Protein AF-A0A8B6EP80-F1 (afdb_monomer_lite)

Foldseek 3Di:
DDDPVPPPPDDDPVCVLVVVVVVDPALVVSLVVCVVVVVPPDDLVSLLVSLLSLLLRLLVDDPPDPSNVVSLVSSLVSLVVSCVVPVQDQELSLLVVLLSCVLVVVLVVSLVSLVSNLPHPPPLPAKDKDADSCLSSDDPLQVVLCVVPRMQMDRSNLSSLLSNLVSCLSVVHDPVVSVVSLVVLVVVCVVVVALSSLQSSLVSCVSVLVLVVSLVSLLSSCVSPVPSVSSVVSNVVSVVSVVVVVVVDDDDDDDPPRPPPVVDDDDDDDD

pLDDT: mean 80.5, std 21.5, range [27.97, 98.38]

InterPro domains:
  IPR011990 Tetratricopeptide-like helical domain superfamily [G3DSA:1.25.40.10] (49-254)
  IPR011990 Tetratricopeptide-like helical domain superfamily [SSF48452] (82-240)

Radius of gyration: 21.12 Å; chains: 1; bounding box: 48×54×57 Å

Sequence (271 aa):
MEDISTKASGASRDAVVHTVAFQLSSASKAVQFTDNLEDLNLSTFINGNLACLHFASAFEYPDESDERITALVRAETLFSTFLSEIPNEESATTVDYAAFLCNQERWSEAIDILDLFLSKANTNKCSNSYGTMEYLTLDDFLKKEVDTHTKMEAPSRSFAYYYAIKCLVKLGEPDQKIKGVKAAFSKFCTEIKNSRSFSLLGYSEMLRENWYRAEHWFCKAVEMAWDYTAAKQNFNLCKSKRSSDINEKYEEKYIPLCVAAELNGIMPLQM

Organism: Mytilus galloprovincialis (NCBI:txid29158)

Structure (mmCIF, N/CA/C/O backbone):
data_AF-A0A8B6EP80-F1
#
_entry.id   AF-A0A8B6EP80-F1
#
loop_
_atom_site.group_PDB
_atom_site.id
_atom_site.type_symbol
_atom_site.label_atom_id
_atom_site.label_alt_id
_atom_site.label_comp_id
_atom_site.label_asym_id
_atom_site.label_entity_id
_atom_site.label_seq_id
_atom_site.pdbx_PDB_ins_code
_atom_site.Cartn_x
_atom_site.Cartn_y
_atom_site.Cartn_z
_atom_site.occupancy
_atom_site.B_iso_or_equiv
_atom_site.auth_seq_id
_atom_site.auth_comp_id
_atom_site.auth_asym_id
_atom_site.auth_atom_id
_atom_site.pdbx_PDB_model_num
ATOM 1 N N . MET A 1 1 ? 21.049 4.957 33.813 1.00 33.94 1 MET A N 1
ATOM 2 C CA . MET A 1 1 ? 20.606 6.072 32.956 1.00 33.94 1 MET A CA 1
ATOM 3 C C . MET A 1 1 ? 21.834 6.914 32.689 1.00 33.94 1 MET A C 1
ATOM 5 O O . MET A 1 1 ? 22.220 7.685 33.554 1.00 33.94 1 MET A O 1
ATOM 9 N N . GLU A 1 2 ? 22.527 6.648 31.584 1.00 27.97 2 GLU A N 1
ATOM 10 C CA . GLU A 1 2 ? 23.615 7.521 31.135 1.00 27.97 2 GLU A CA 1
ATOM 11 C C . GLU A 1 2 ? 23.013 8.670 30.332 1.00 27.97 2 GLU A C 1
ATOM 13 O O . GLU A 1 2 ? 22.134 8.470 29.496 1.00 27.97 2 GLU A O 1
ATOM 18 N N . ASP A 1 3 ? 23.466 9.873 30.658 1.00 32.12 3 ASP A N 1
ATOM 19 C CA . ASP A 1 3 ? 22.975 11.143 30.151 1.00 32.12 3 ASP A CA 1
ATOM 20 C C . ASP A 1 3 ? 23.528 11.379 28.732 1.00 32.12 3 ASP A C 1
ATOM 22 O O . ASP A 1 3 ? 24.679 11.775 28.539 1.00 32.12 3 ASP A O 1
ATOM 26 N N . ILE A 1 4 ? 22.719 11.066 27.713 1.00 41.09 4 ILE A N 1
ATOM 27 C CA . ILE A 1 4 ? 23.076 11.176 26.281 1.00 41.09 4 ILE A CA 1
ATOM 28 C C . ILE A 1 4 ? 23.045 12.647 25.796 1.00 41.09 4 ILE A C 1
ATOM 30 O O . ILE A 1 4 ? 23.404 12.948 24.657 1.00 41.09 4 ILE A O 1
ATOM 34 N N . SER A 1 5 ? 22.721 13.595 26.682 1.00 36.00 5 SER A N 1
ATOM 35 C CA . SER A 1 5 ? 22.652 15.039 26.415 1.00 36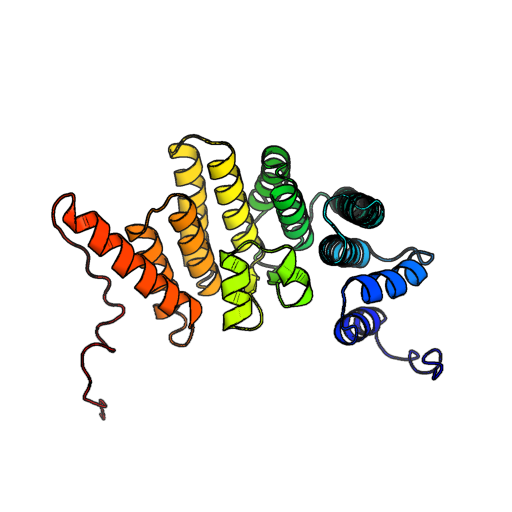.00 5 SER A CA 1
ATOM 36 C C . SER A 1 5 ? 23.932 15.639 25.799 1.00 36.00 5 SER A C 1
ATOM 38 O O . SER A 1 5 ? 23.875 16.601 25.035 1.00 36.00 5 SER A O 1
ATOM 40 N N . THR A 1 6 ? 25.109 15.054 26.043 1.00 33.75 6 THR A N 1
ATOM 41 C CA . THR A 1 6 ? 26.395 15.698 25.711 1.00 33.75 6 THR A CA 1
ATOM 42 C C . THR A 1 6 ? 27.094 15.219 24.433 1.00 33.75 6 THR A C 1
ATOM 44 O O . THR A 1 6 ? 28.161 15.740 24.112 1.00 33.75 6 THR A O 1
ATOM 47 N N . LYS A 1 7 ? 26.523 14.289 23.647 1.00 34.34 7 LYS A N 1
ATOM 48 C CA . LYS A 1 7 ? 27.169 13.794 22.402 1.00 34.34 7 LYS A CA 1
ATOM 49 C C . LYS A 1 7 ? 26.552 14.274 21.083 1.00 34.34 7 LYS A C 1
ATOM 51 O O . LYS A 1 7 ? 27.070 13.938 20.022 1.00 34.34 7 LYS A O 1
ATOM 56 N N . ALA A 1 8 ? 25.515 15.108 21.115 1.00 41.09 8 ALA A N 1
ATOM 57 C CA . ALA A 1 8 ? 24.853 15.621 19.910 1.00 41.09 8 ALA A CA 1
ATOM 58 C C . ALA A 1 8 ? 25.438 16.953 19.382 1.00 41.09 8 ALA A C 1
ATOM 60 O O . ALA A 1 8 ? 24.708 17.767 18.826 1.00 41.09 8 ALA A O 1
ATOM 61 N N . SER A 1 9 ? 26.742 17.212 19.539 1.00 37.84 9 SER A N 1
ATOM 62 C CA . SER A 1 9 ? 27.356 18.487 19.115 1.00 37.84 9 SER A CA 1
ATOM 63 C C . SER A 1 9 ? 27.881 18.514 17.670 1.00 37.84 9 SER A C 1
ATOM 65 O O . SER A 1 9 ? 28.578 19.452 17.291 1.00 37.84 9 SER A O 1
ATOM 67 N N . GLY A 1 10 ? 27.534 17.533 16.829 1.00 38.34 10 GLY A N 1
ATOM 68 C CA . GLY A 1 10 ? 27.984 17.531 15.428 1.00 38.34 10 GLY A CA 1
ATOM 69 C C . GLY A 1 10 ? 27.253 16.604 14.455 1.00 38.34 10 GLY A C 1
ATOM 70 O O . GLY A 1 10 ? 27.614 16.569 13.283 1.00 38.34 10 GLY A O 1
ATOM 71 N N . ALA A 1 11 ? 26.236 15.861 14.897 1.00 39.16 11 ALA A N 1
ATOM 72 C CA . ALA A 1 11 ? 25.373 15.104 13.994 1.00 39.16 11 ALA A CA 1
ATOM 73 C C . ALA A 1 11 ? 24.221 16.006 13.529 1.00 39.16 11 ALA A C 1
ATOM 75 O O . ALA A 1 11 ? 23.661 16.740 14.346 1.00 39.16 11 ALA A O 1
ATOM 76 N N . SER A 1 12 ? 23.853 15.956 12.241 1.00 44.34 12 SER A N 1
ATOM 77 C CA . SER A 1 12 ? 22.595 16.565 11.783 1.00 44.34 12 SER A CA 1
ATOM 78 C C . SER A 1 12 ? 21.466 16.094 12.706 1.00 44.34 12 SER A C 1
ATOM 80 O O . SER A 1 12 ? 21.385 14.903 13.011 1.00 44.34 12 SER A O 1
ATOM 82 N N . ARG A 1 13 ? 20.604 17.011 13.158 1.00 43.88 13 ARG A N 1
ATOM 83 C CA . ARG A 1 13 ? 19.423 16.681 13.975 1.00 43.88 13 ARG A CA 1
ATOM 84 C C . ARG A 1 13 ? 18.577 15.570 13.330 1.00 43.88 13 ARG A C 1
ATOM 86 O O . ARG A 1 13 ? 18.049 14.728 14.049 1.00 43.88 13 ARG A O 1
ATOM 93 N N . ASP A 1 14 ? 18.571 15.488 11.999 1.00 43.84 14 ASP A N 1
ATOM 94 C CA . ASP A 1 14 ? 17.902 14.437 11.219 1.00 43.84 14 ASP A CA 1
ATOM 95 C C . ASP A 1 14 ? 18.510 13.046 11.456 1.00 43.84 14 ASP A C 1
ATOM 97 O O . ASP A 1 14 ? 17.800 12.043 11.538 1.00 43.84 14 ASP A O 1
ATOM 101 N N . ALA A 1 15 ? 19.833 12.978 11.632 1.00 41.56 15 ALA A N 1
ATOM 102 C CA . ALA A 1 15 ? 20.528 11.739 11.956 1.00 41.56 15 ALA A CA 1
ATOM 103 C C . ALA A 1 15 ? 20.202 11.276 13.379 1.00 41.56 15 ALA A C 1
ATOM 105 O O . ALA A 1 15 ? 20.169 10.076 13.621 1.00 41.56 15 ALA A O 1
ATOM 106 N N . VAL A 1 16 ? 19.922 12.190 14.312 1.00 43.53 16 VAL A N 1
ATOM 107 C CA . VAL A 1 16 ? 19.556 11.837 15.692 1.00 43.53 16 VAL A CA 1
ATOM 108 C C . VAL A 1 16 ? 18.158 11.222 15.742 1.00 43.53 16 VAL A C 1
ATOM 110 O O . VAL A 1 16 ? 17.995 10.180 16.365 1.00 43.53 16 VAL A O 1
ATOM 113 N N . VAL A 1 17 ? 17.175 11.778 15.026 1.00 48.56 17 VAL A N 1
ATOM 114 C CA . VAL A 1 17 ? 15.813 11.210 14.977 1.00 48.56 17 VAL A CA 1
ATOM 115 C C . VAL A 1 17 ? 15.810 9.834 14.300 1.00 48.56 17 VAL A C 1
ATOM 117 O O . VAL A 1 17 ? 15.267 8.882 14.860 1.00 48.56 17 VAL A O 1
ATOM 120 N N . HIS A 1 18 ? 16.502 9.681 13.162 1.00 45.00 18 HIS A N 1
ATOM 121 C CA . HIS A 1 18 ? 16.637 8.374 12.505 1.00 45.00 18 HIS A CA 1
ATOM 122 C C . HIS A 1 18 ? 17.428 7.357 13.343 1.00 45.00 18 HIS A C 1
ATOM 124 O O . HIS A 1 18 ? 17.056 6.186 13.392 1.00 45.00 18 HIS A O 1
ATOM 130 N N . THR A 1 19 ? 18.498 7.781 14.025 1.00 39.19 19 THR A N 1
ATOM 131 C CA . THR A 1 19 ? 19.325 6.883 14.854 1.00 39.19 19 THR A CA 1
ATOM 132 C C . THR A 1 19 ? 18.601 6.464 16.133 1.00 39.19 19 THR A C 1
ATOM 134 O O . THR A 1 19 ? 18.762 5.328 16.572 1.00 39.19 19 THR A O 1
ATOM 137 N N . VAL A 1 20 ? 17.780 7.337 16.723 1.00 43.47 20 VAL A N 1
ATOM 138 C CA . VAL A 1 20 ? 17.052 7.029 17.961 1.00 43.47 20 VAL A CA 1
ATOM 139 C C . VAL A 1 20 ? 15.796 6.199 17.681 1.00 43.47 20 VAL A C 1
ATOM 141 O O . VAL A 1 20 ? 15.569 5.232 18.400 1.00 43.47 20 VAL A O 1
ATOM 144 N N . ALA A 1 21 ? 15.053 6.454 16.596 1.00 47.66 21 ALA A N 1
ATOM 145 C CA . ALA A 1 21 ? 13.953 5.573 16.179 1.00 47.66 21 ALA A CA 1
ATOM 146 C C . ALA A 1 21 ? 14.446 4.144 15.866 1.00 47.66 21 ALA A C 1
ATOM 148 O O . ALA A 1 21 ? 13.796 3.170 16.231 1.00 47.66 21 ALA A O 1
ATOM 149 N N . PHE A 1 22 ? 15.646 4.007 15.286 1.00 42.78 22 PHE A N 1
ATOM 150 C CA . PHE A 1 22 ? 16.264 2.707 14.995 1.00 42.78 22 PHE A CA 1
ATOM 151 C C . PHE A 1 22 ? 16.699 1.920 16.250 1.00 42.78 22 PHE A C 1
ATOM 153 O O . PHE A 1 22 ? 16.825 0.698 16.198 1.00 42.78 22 PHE A O 1
ATOM 160 N N . GLN A 1 23 ? 16.937 2.589 17.385 1.00 42.75 23 GLN A N 1
ATOM 161 C CA . GLN A 1 23 ? 17.351 1.939 18.639 1.00 42.75 23 GLN A CA 1
ATOM 162 C C . GLN A 1 23 ? 16.181 1.544 19.551 1.00 42.75 23 GLN A C 1
ATOM 164 O O . GLN A 1 23 ? 16.391 0.871 20.566 1.00 42.75 23 GLN A O 1
ATOM 169 N N . LEU A 1 24 ? 14.953 1.940 19.216 1.00 51.66 24 LEU A N 1
ATOM 170 C CA . LEU A 1 24 ? 13.784 1.696 20.050 1.00 51.66 24 LEU A CA 1
ATOM 171 C C . LEU A 1 24 ? 13.045 0.446 19.569 1.00 51.66 24 LEU A C 1
ATOM 173 O O . LEU A 1 24 ? 12.642 0.322 18.421 1.00 51.66 24 LEU A O 1
ATOM 177 N N . SER A 1 25 ? 12.886 -0.512 20.484 1.00 57.38 25 SER A N 1
ATOM 178 C CA . SER A 1 25 ? 12.250 -1.815 20.233 1.00 57.38 25 SER A CA 1
ATOM 179 C C . SER A 1 25 ? 10.729 -1.757 20.059 1.00 57.38 25 SER A C 1
ATOM 181 O O . SER A 1 25 ? 10.121 -2.797 19.823 1.00 57.38 25 SER A O 1
ATOM 183 N N . SER A 1 26 ? 10.114 -0.583 20.217 1.00 66.44 26 SER A N 1
ATOM 184 C CA . SER A 1 26 ? 8.676 -0.372 20.045 1.00 66.44 26 SER A CA 1
ATOM 185 C C . SER A 1 26 ? 8.388 1.056 19.572 1.00 66.44 26 SER A C 1
ATOM 187 O O . SER A 1 26 ? 9.100 1.997 19.944 1.00 66.44 26 SER A O 1
ATOM 189 N N . ALA A 1 27 ? 7.335 1.220 18.771 1.00 68.12 27 ALA A N 1
ATOM 190 C CA . ALA A 1 27 ? 6.875 2.508 18.265 1.00 68.12 27 ALA A CA 1
ATOM 191 C C . ALA A 1 27 ? 6.380 3.410 19.408 1.00 68.12 27 ALA A C 1
ATOM 193 O O . ALA A 1 27 ? 6.636 4.611 19.392 1.00 68.12 27 ALA A O 1
ATOM 194 N N . SER A 1 28 ? 5.777 2.843 20.461 1.00 63.41 28 SER A N 1
ATOM 195 C CA . SER A 1 28 ? 5.391 3.592 21.673 1.00 63.41 28 SER A CA 1
ATOM 196 C C . SER A 1 28 ? 6.563 4.310 22.351 1.00 63.41 28 SER A C 1
ATOM 198 O O . SER A 1 28 ? 6.433 5.462 22.765 1.00 63.41 28 SER A O 1
ATOM 200 N N . LYS A 1 29 ? 7.737 3.671 22.438 1.00 68.69 29 LYS A N 1
ATOM 201 C CA . LYS A 1 29 ? 8.936 4.301 23.012 1.00 68.69 29 LYS A CA 1
ATOM 202 C C . LYS A 1 29 ? 9.490 5.391 22.098 1.00 68.69 29 LYS A C 1
ATOM 204 O O . LYS A 1 29 ? 10.014 6.381 22.602 1.00 68.69 29 LYS A O 1
ATOM 209 N N . ALA A 1 30 ? 9.387 5.206 20.779 1.00 65.12 30 ALA A N 1
ATOM 210 C CA . ALA A 1 30 ? 9.780 6.222 19.804 1.00 65.12 30 ALA A CA 1
ATOM 211 C C . ALA A 1 30 ? 8.911 7.475 19.933 1.00 65.12 30 ALA A C 1
ATOM 213 O O . ALA A 1 30 ? 9.464 8.567 20.023 1.00 65.12 30 ALA A O 1
ATOM 214 N N . VAL A 1 31 ? 7.594 7.299 20.076 1.00 65.62 31 VAL A N 1
ATOM 215 C CA . VAL A 1 31 ? 6.638 8.388 20.324 1.00 65.62 31 VAL A CA 1
ATOM 216 C C . VAL A 1 31 ? 6.972 9.165 21.602 1.00 65.62 31 VAL A C 1
ATOM 218 O O . VAL A 1 31 ? 7.124 10.380 21.558 1.00 65.62 31 VAL A O 1
ATOM 221 N N . GLN A 1 32 ? 7.190 8.480 22.731 1.00 65.31 32 GLN A N 1
ATOM 222 C CA . GLN A 1 32 ? 7.537 9.148 23.997 1.00 65.31 32 GLN A CA 1
ATOM 223 C C . GLN A 1 32 ? 8.810 9.999 23.901 1.00 65.31 32 GLN A C 1
ATOM 225 O O . GLN A 1 32 ? 8.951 11.000 24.602 1.00 65.31 32 GLN A O 1
ATOM 230 N N . PHE A 1 33 ? 9.764 9.602 23.058 1.00 62.94 33 PHE A N 1
ATOM 231 C CA . PHE A 1 33 ? 10.976 10.379 22.830 1.00 62.94 33 PHE A CA 1
ATOM 232 C C . PHE A 1 33 ? 10.706 11.616 21.966 1.00 62.94 33 PHE A C 1
ATOM 234 O O . PHE A 1 33 ? 11.255 12.683 22.238 1.00 62.94 33 PHE A O 1
ATOM 241 N N . THR A 1 34 ? 9.861 11.483 20.945 1.00 61.41 34 THR A N 1
ATOM 242 C CA . THR A 1 34 ? 9.552 12.554 19.995 1.00 61.41 34 THR A CA 1
ATOM 243 C C . THR A 1 34 ? 8.547 13.577 20.513 1.00 61.41 34 THR A C 1
ATOM 245 O O . THR A 1 34 ? 8.668 14.738 20.142 1.00 61.41 34 THR A O 1
ATOM 248 N N . ASP A 1 35 ? 7.636 13.209 21.418 1.00 62.22 35 ASP A N 1
ATOM 249 C CA . ASP A 1 35 ? 6.713 14.163 22.058 1.00 62.22 35 ASP A CA 1
ATOM 250 C C . ASP A 1 35 ? 7.483 15.236 22.852 1.00 62.22 35 ASP A C 1
ATOM 252 O O . ASP A 1 35 ? 7.100 16.402 22.881 1.00 62.22 35 ASP A O 1
ATOM 256 N N . ASN A 1 36 ? 8.654 14.887 23.402 1.00 58.22 36 ASN A N 1
ATOM 257 C CA . ASN A 1 36 ? 9.561 15.845 24.053 1.00 58.22 36 ASN A CA 1
ATOM 258 C C . ASN A 1 36 ? 10.257 16.807 23.068 1.00 58.22 36 ASN A C 1
ATOM 260 O O . ASN A 1 36 ? 10.976 17.711 23.494 1.00 58.22 36 ASN A O 1
ATOM 264 N N . LEU A 1 37 ? 10.111 16.589 21.759 1.00 54.78 37 LEU A N 1
ATOM 265 C CA . LEU A 1 37 ? 10.692 17.420 20.707 1.00 54.78 37 LEU A CA 1
ATOM 266 C C . LEU A 1 37 ? 9.663 18.370 20.074 1.00 54.78 37 LEU A C 1
ATOM 268 O O . LEU A 1 37 ? 10.088 19.320 19.425 1.00 54.78 37 LEU A O 1
ATOM 272 N N . GLU A 1 38 ? 8.354 18.180 20.290 1.00 53.19 38 GLU A N 1
ATOM 273 C CA . GLU A 1 38 ? 7.284 19.022 19.715 1.00 53.19 38 GLU A CA 1
ATOM 274 C C . GLU A 1 38 ? 7.328 20.494 20.175 1.00 53.19 38 GLU A C 1
ATOM 276 O O . GLU A 1 38 ? 6.845 21.375 19.466 1.00 53.19 38 GLU A O 1
ATOM 281 N N . ASP A 1 39 ? 7.983 20.790 21.305 1.00 53.38 39 ASP A N 1
ATOM 282 C CA . ASP A 1 39 ? 8.230 22.164 21.783 1.00 53.38 39 ASP A CA 1
ATOM 283 C C . ASP A 1 39 ? 9.203 22.959 20.888 1.00 53.38 39 ASP A C 1
ATOM 285 O O . ASP A 1 39 ? 9.372 24.176 21.024 1.00 53.38 39 ASP A O 1
ATOM 289 N N . LEU A 1 40 ? 9.866 22.286 19.950 1.00 47.19 40 LEU A N 1
ATOM 290 C CA . LEU A 1 40 ? 10.666 22.904 18.907 1.00 47.19 40 LEU A CA 1
ATOM 291 C C . LEU A 1 40 ? 9.798 22.898 17.648 1.00 47.19 40 LEU A C 1
ATOM 293 O O . LEU A 1 40 ? 9.436 21.831 17.184 1.00 47.19 40 LEU A O 1
ATOM 297 N N . ASN A 1 41 ? 9.476 24.069 17.090 1.00 48.25 41 ASN A N 1
ATOM 298 C CA . ASN A 1 41 ? 8.825 24.246 15.779 1.00 48.25 41 ASN A CA 1
ATOM 299 C C . ASN A 1 41 ? 9.590 23.460 14.687 1.00 48.25 41 ASN A C 1
ATOM 301 O O . ASN A 1 41 ? 10.490 23.992 14.027 1.00 48.25 41 ASN A O 1
ATOM 305 N N . LEU A 1 42 ? 9.321 22.163 14.572 1.00 54.75 42 LEU A N 1
ATOM 306 C CA . LEU A 1 42 ? 10.110 21.223 13.792 1.00 54.75 42 LEU A CA 1
ATOM 307 C C . LEU A 1 42 ? 9.544 21.148 12.378 1.00 54.75 42 LEU A C 1
ATOM 309 O O . LEU A 1 42 ? 8.351 21.310 12.144 1.00 54.75 42 LEU A O 1
ATOM 313 N N . SER A 1 43 ? 10.457 20.986 11.423 1.00 63.69 43 SER A N 1
ATOM 314 C CA . SER A 1 43 ? 10.181 21.036 9.991 1.00 63.69 43 SER A CA 1
ATOM 315 C C . SER A 1 43 ? 9.048 20.090 9.589 1.00 63.69 43 SER A C 1
ATOM 317 O O . SER A 1 43 ? 8.887 19.021 10.170 1.00 63.69 43 SER A O 1
ATOM 319 N N . THR A 1 44 ? 8.314 20.426 8.529 1.00 65.19 44 THR A N 1
ATOM 320 C CA . THR A 1 44 ? 7.200 19.610 8.027 1.00 65.19 44 THR A CA 1
ATOM 321 C C . THR A 1 44 ? 7.589 18.146 7.767 1.00 65.19 44 THR A C 1
ATOM 323 O O . THR A 1 44 ? 6.786 17.241 7.957 1.00 65.19 44 THR A O 1
ATOM 326 N N . PHE A 1 45 ? 8.853 17.871 7.434 1.00 64.12 45 PHE A N 1
ATOM 327 C CA . PHE A 1 45 ? 9.398 16.511 7.323 1.00 64.12 45 PHE A CA 1
ATOM 328 C C . PHE A 1 45 ? 9.256 15.676 8.614 1.00 64.12 45 PHE A C 1
ATOM 330 O O . PHE A 1 45 ? 8.996 14.475 8.558 1.00 64.12 45 PHE A O 1
ATOM 337 N N . ILE A 1 46 ? 9.394 16.306 9.780 1.00 73.88 46 ILE A N 1
ATOM 338 C CA . ILE A 1 46 ? 9.292 15.650 11.087 1.00 73.88 46 ILE A CA 1
ATOM 339 C C . ILE A 1 46 ? 7.841 15.289 11.397 1.00 73.88 46 ILE A C 1
ATOM 341 O O . ILE A 1 46 ? 7.601 14.180 11.870 1.00 73.88 46 ILE A O 1
ATOM 345 N N . ASN A 1 47 ? 6.878 16.142 11.030 1.00 79.62 47 ASN A N 1
ATOM 346 C CA . ASN A 1 47 ? 5.450 15.853 11.208 1.00 79.62 47 ASN A CA 1
ATOM 347 C C . ASN A 1 47 ? 5.028 14.575 10.471 1.00 79.62 47 ASN A C 1
ATOM 349 O O . ASN A 1 47 ? 4.281 13.772 11.021 1.00 79.62 47 ASN A O 1
ATOM 353 N N . GLY A 1 48 ? 5.547 14.348 9.259 1.00 83.12 48 GLY A N 1
ATOM 354 C CA . GLY A 1 48 ? 5.241 13.141 8.490 1.00 83.12 48 GLY A CA 1
ATOM 355 C C . GLY A 1 48 ? 5.733 11.855 9.158 1.00 83.12 48 GLY A C 1
ATOM 356 O O . GLY A 1 48 ? 4.969 10.906 9.310 1.00 83.12 48 GLY A O 1
ATOM 357 N N . ASN A 1 49 ? 6.988 11.834 9.612 1.00 84.25 49 ASN A N 1
ATOM 358 C CA . ASN A 1 49 ? 7.543 10.669 10.307 1.00 84.25 49 ASN A CA 1
ATOM 359 C C . ASN A 1 49 ? 6.871 10.442 11.667 1.00 84.25 49 ASN A C 1
ATOM 361 O O . ASN A 1 49 ? 6.603 9.302 12.044 1.00 84.25 49 ASN A O 1
ATOM 365 N N . LEU A 1 50 ? 6.573 11.522 12.391 1.00 87.81 50 LEU A N 1
ATOM 366 C CA . LEU A 1 50 ? 5.901 11.460 13.683 1.00 87.81 50 LEU A CA 1
ATOM 367 C C . LEU A 1 50 ? 4.478 10.905 13.549 1.00 87.81 50 LEU A C 1
ATOM 369 O O . LEU A 1 50 ? 4.074 10.050 14.336 1.00 87.81 50 LEU A O 1
ATOM 373 N N . ALA A 1 51 ? 3.755 11.304 12.499 1.00 91.75 51 ALA A N 1
ATOM 374 C CA . ALA A 1 51 ? 2.448 10.744 12.173 1.00 91.75 51 ALA A CA 1
ATOM 375 C C . ALA A 1 51 ? 2.515 9.221 11.968 1.00 91.75 51 ALA A C 1
ATOM 377 O O . ALA A 1 51 ? 1.723 8.483 12.557 1.00 91.75 51 ALA A O 1
ATOM 378 N N . CYS A 1 52 ? 3.499 8.737 11.200 1.00 91.38 52 CYS A N 1
ATOM 379 C CA . CYS A 1 52 ? 3.723 7.303 11.000 1.00 91.38 52 CYS A CA 1
ATOM 380 C C . CYS A 1 52 ? 4.039 6.569 12.315 1.00 91.38 52 CYS A C 1
ATOM 382 O O . CYS A 1 52 ? 3.541 5.464 12.524 1.00 91.38 52 CYS A O 1
ATOM 384 N N . LEU A 1 53 ? 4.815 7.178 13.219 1.00 90.56 53 LEU A N 1
ATOM 385 C CA . LEU A 1 53 ? 5.136 6.595 14.528 1.00 90.56 53 LEU A CA 1
ATOM 386 C C . LEU A 1 53 ? 3.907 6.478 15.436 1.00 90.56 53 LEU A C 1
ATOM 388 O O . LEU A 1 53 ? 3.700 5.418 16.025 1.00 90.56 53 LEU A O 1
ATOM 392 N N . HIS A 1 54 ? 3.073 7.520 15.525 1.00 91.50 54 HIS A N 1
ATOM 393 C CA . HIS A 1 54 ? 1.807 7.444 16.266 1.00 91.50 54 HIS A CA 1
ATOM 394 C C . HIS A 1 54 ? 0.852 6.417 15.658 1.00 91.50 54 HIS A C 1
ATOM 396 O O . HIS A 1 54 ? 0.185 5.679 16.380 1.00 91.50 54 HIS A O 1
ATOM 402 N N . PHE A 1 55 ? 0.804 6.330 14.329 1.00 94.88 55 PHE A N 1
ATOM 403 C CA . PHE A 1 55 ? -0.019 5.333 13.663 1.00 94.88 55 PHE A CA 1
ATOM 404 C C . PHE A 1 55 ? 0.455 3.908 13.971 1.00 94.88 55 PHE A C 1
ATOM 406 O O . PHE A 1 55 ? -0.362 3.056 14.305 1.00 94.88 55 PHE A O 1
ATOM 413 N N . ALA A 1 56 ? 1.762 3.650 13.915 1.00 92.94 56 ALA A N 1
ATOM 414 C CA . ALA A 1 56 ? 2.327 2.353 14.270 1.00 92.94 56 ALA A CA 1
ATOM 415 C C . ALA A 1 56 ? 2.109 2.010 15.753 1.00 92.94 56 ALA A C 1
ATOM 417 O O . ALA A 1 56 ? 1.706 0.891 16.070 1.00 92.94 56 ALA A O 1
ATOM 418 N N . SER A 1 57 ? 2.316 2.971 16.661 1.00 91.44 57 SER A N 1
ATOM 419 C CA . SER A 1 57 ? 2.156 2.749 18.102 1.00 91.44 57 SER A CA 1
ATOM 420 C C . SER A 1 57 ? 0.711 2.459 18.504 1.00 91.44 57 SER A C 1
ATOM 422 O O . SER A 1 57 ? 0.492 1.707 19.450 1.00 91.44 57 SER A O 1
ATOM 424 N N . ALA A 1 58 ? -0.277 2.960 17.754 1.00 93.50 58 ALA A N 1
ATOM 425 C CA . ALA A 1 58 ? -1.690 2.671 17.987 1.00 93.50 58 ALA A CA 1
ATOM 426 C C . ALA A 1 58 ? -2.005 1.160 18.019 1.00 93.50 58 ALA A C 1
ATOM 428 O O . ALA A 1 58 ? -2.892 0.734 18.756 1.00 93.50 58 ALA A O 1
ATOM 429 N N . PHE A 1 59 ? -1.258 0.342 17.267 1.00 90.88 59 PHE A N 1
ATOM 430 C CA . PHE A 1 59 ? -1.437 -1.116 17.200 1.00 90.88 59 PHE A CA 1
ATOM 431 C C . PHE A 1 59 ? -0.718 -1.887 18.310 1.00 90.88 59 PHE A C 1
ATOM 433 O O . PHE A 1 59 ? -0.856 -3.106 18.395 1.00 90.88 59 PHE A O 1
ATOM 440 N N . GLU A 1 60 ? 0.037 -1.204 19.171 1.00 89.62 60 GLU A N 1
ATOM 441 C CA . GLU A 1 60 ? 0.574 -1.793 20.402 1.00 89.62 60 GLU A CA 1
ATOM 442 C C . GLU A 1 60 ? -0.460 -1.778 21.539 1.00 89.62 60 GLU A C 1
ATOM 444 O O . GLU A 1 60 ? -0.298 -2.483 22.537 1.00 89.62 60 GLU A O 1
ATOM 449 N N . TYR A 1 61 ? -1.532 -0.998 21.378 1.00 90.00 61 TYR A N 1
ATOM 450 C CA . TYR A 1 61 ? -2.630 -0.876 22.327 1.00 90.00 61 TYR A CA 1
ATOM 451 C C . TYR A 1 61 ? -3.854 -1.709 21.892 1.00 90.00 61 TYR A C 1
ATOM 453 O O . TYR A 1 61 ? -4.061 -1.932 20.694 1.00 90.00 61 TYR A O 1
ATOM 461 N N . PRO A 1 62 ? -4.699 -2.162 22.841 1.00 91.44 62 PRO A N 1
ATOM 462 C CA . PRO A 1 62 ? -5.955 -2.847 22.525 1.00 91.44 62 PRO A CA 1
ATOM 463 C C . PRO A 1 62 ? -6.890 -2.011 21.633 1.00 91.44 62 PRO A C 1
ATOM 465 O O . PRO A 1 62 ? -6.918 -0.788 21.742 1.00 91.44 62 PRO A O 1
ATOM 468 N N . ASP A 1 63 ? -7.692 -2.675 20.789 1.00 86.44 63 ASP A N 1
ATOM 469 C CA . ASP A 1 63 ? -8.538 -2.045 19.754 1.00 86.44 63 ASP A CA 1
ATOM 470 C C . ASP A 1 63 ? -9.459 -0.916 20.261 1.00 86.44 63 ASP A C 1
ATOM 472 O O . ASP A 1 63 ? -9.687 0.053 19.541 1.00 86.44 63 ASP A O 1
ATOM 476 N N . GLU A 1 64 ? -9.944 -1.015 21.500 1.00 89.25 64 GLU A N 1
ATOM 477 C CA . GLU A 1 64 ? -10.906 -0.078 22.103 1.00 89.25 64 GLU A CA 1
ATOM 478 C C . GLU A 1 64 ? -10.292 0.796 23.211 1.00 89.25 64 GLU A C 1
ATOM 480 O O . GLU A 1 64 ? -11.020 1.420 23.981 1.00 89.25 64 GLU A O 1
ATOM 485 N N . SER A 1 65 ? -8.962 0.821 23.345 1.00 93.62 65 SER A N 1
ATOM 486 C CA . SER A 1 65 ? -8.312 1.589 24.410 1.00 93.62 65 SER A CA 1
ATOM 487 C C . SER A 1 65 ? -8.254 3.087 24.088 1.00 93.62 65 SER A C 1
ATOM 489 O O . SER A 1 65 ? -8.071 3.492 22.934 1.00 93.62 65 SER A O 1
ATOM 491 N N . ASP A 1 66 ? -8.354 3.923 25.125 1.00 93.94 66 ASP A N 1
ATOM 492 C CA . ASP A 1 66 ? -8.236 5.379 24.993 1.00 93.94 66 ASP A CA 1
ATOM 493 C C . ASP A 1 66 ? -6.867 5.780 24.418 1.00 93.94 66 ASP A C 1
ATOM 495 O O . ASP A 1 66 ? -6.766 6.737 23.647 1.00 93.94 66 ASP A O 1
ATOM 499 N N . GLU A 1 67 ? -5.806 5.031 24.736 1.00 93.44 67 GLU A N 1
ATOM 500 C CA . GLU A 1 67 ? -4.462 5.244 24.196 1.00 93.44 67 GLU A CA 1
ATOM 501 C C . GLU A 1 67 ? -4.410 5.004 22.689 1.00 93.44 67 GLU A C 1
ATOM 503 O O . GLU A 1 67 ? -3.820 5.809 21.966 1.00 93.44 67 GLU A O 1
ATOM 508 N N . ARG A 1 68 ? -5.066 3.945 22.195 1.00 94.00 68 ARG A N 1
ATOM 509 C CA . ARG A 1 68 ? -5.161 3.687 20.755 1.00 94.00 68 ARG A CA 1
ATOM 510 C C . ARG A 1 68 ? -5.886 4.816 20.042 1.00 94.00 68 ARG A C 1
ATOM 512 O O . ARG A 1 68 ? -5.387 5.323 19.040 1.00 94.00 68 ARG A O 1
ATOM 519 N N . ILE A 1 69 ? -7.046 5.216 20.559 1.00 94.12 69 ILE A N 1
ATOM 520 C CA . ILE A 1 69 ? -7.845 6.301 19.979 1.00 94.12 69 ILE A CA 1
ATOM 521 C C . ILE A 1 69 ? -7.021 7.591 19.957 1.00 94.12 69 ILE A C 1
ATOM 523 O O . ILE A 1 69 ? -6.928 8.250 18.922 1.00 94.12 69 ILE A O 1
ATOM 527 N N . THR A 1 70 ? -6.356 7.915 21.067 1.00 94.56 70 THR A N 1
ATOM 528 C CA . THR A 1 70 ? -5.492 9.096 21.181 1.00 94.56 70 THR A CA 1
ATOM 529 C C . THR A 1 70 ? -4.347 9.059 20.168 1.00 94.56 70 THR A C 1
ATOM 531 O O . THR A 1 70 ? -4.098 10.058 19.490 1.00 94.56 70 THR A O 1
ATOM 534 N N . ALA A 1 71 ? -3.680 7.912 20.008 1.00 93.38 71 ALA A N 1
ATOM 535 C CA . ALA A 1 71 ? -2.598 7.741 19.043 1.00 93.38 71 ALA A CA 1
ATOM 536 C C . ALA A 1 71 ? -3.083 7.907 17.591 1.00 93.38 71 ALA A C 1
ATOM 538 O O . ALA A 1 71 ? -2.446 8.617 16.813 1.00 93.38 71 ALA A O 1
ATOM 539 N N . LEU A 1 72 ? -4.238 7.335 17.230 1.00 96.06 72 LEU A N 1
ATOM 540 C CA . LEU A 1 72 ? -4.824 7.483 15.891 1.00 96.06 72 LEU A CA 1
ATOM 541 C C . LEU A 1 72 ? -5.235 8.932 15.594 1.00 96.06 72 LEU A C 1
ATOM 543 O O . LEU A 1 72 ? -4.919 9.447 14.521 1.00 96.06 72 LEU A O 1
ATOM 547 N N . VAL A 1 73 ? -5.875 9.614 16.550 1.00 95.69 73 VAL A N 1
ATOM 548 C CA . VAL A 1 73 ? -6.241 11.037 16.422 1.00 95.69 73 VAL A CA 1
ATOM 549 C C . VAL A 1 73 ? -4.995 11.907 16.259 1.00 95.69 73 VAL A C 1
ATOM 551 O O . VAL A 1 73 ? -4.979 12.833 15.441 1.00 95.69 73 VAL A O 1
ATOM 554 N N . ARG A 1 74 ? -3.923 11.607 17.005 1.00 94.06 74 ARG A N 1
ATOM 555 C CA . ARG A 1 74 ? -2.658 12.337 16.888 1.00 94.06 74 ARG A CA 1
ATOM 556 C C . ARG A 1 74 ? -2.001 12.116 15.528 1.00 94.06 74 ARG A C 1
ATOM 558 O O . ARG A 1 74 ? -1.604 13.094 14.897 1.00 94.06 74 ARG A O 1
ATOM 565 N N . ALA A 1 75 ? -1.951 10.871 15.051 1.00 95.38 75 ALA A N 1
ATOM 566 C CA . ALA A 1 75 ? -1.436 10.540 13.725 1.00 95.38 75 ALA A CA 1
ATOM 567 C C . ALA A 1 75 ? -2.185 11.304 12.623 1.00 95.38 75 ALA A C 1
ATOM 569 O O . ALA A 1 75 ? -1.559 11.959 11.792 1.00 95.38 75 ALA A O 1
ATOM 570 N N . GLU A 1 76 ? -3.521 11.294 12.650 1.00 96.06 76 GLU A N 1
ATOM 571 C CA . GLU A 1 76 ? -4.331 12.025 11.672 1.00 96.06 76 GLU A CA 1
ATOM 572 C C . GLU A 1 76 ? -4.102 13.541 11.730 1.00 96.06 76 GLU A C 1
ATOM 574 O O . GLU A 1 76 ? -3.982 14.193 10.690 1.00 96.06 76 GLU A O 1
ATOM 579 N N . THR A 1 77 ? -4.005 14.113 12.933 1.00 94.06 77 THR A N 1
ATOM 580 C CA . THR A 1 77 ? -3.731 15.547 13.112 1.00 94.06 77 THR A CA 1
ATOM 581 C C . THR A 1 77 ? -2.393 15.930 12.477 1.00 94.06 77 THR A C 1
ATOM 583 O O . THR A 1 77 ? -2.297 16.939 11.780 1.00 94.06 77 THR A O 1
ATOM 586 N N . LEU A 1 78 ? -1.359 15.107 12.659 1.00 92.81 78 LEU A N 1
ATOM 587 C CA . LEU A 1 78 ? -0.037 15.351 12.086 1.00 92.81 78 LEU A CA 1
ATOM 588 C C . LEU A 1 78 ? -0.024 15.166 10.562 1.00 92.81 78 LEU A C 1
ATOM 590 O O . LEU A 1 78 ? 0.537 16.004 9.856 1.00 92.81 78 LEU A O 1
ATOM 594 N N . PHE A 1 79 ? -0.692 14.134 10.035 1.00 93.62 79 PHE A N 1
ATOM 595 C CA . PHE A 1 79 ? -0.822 13.932 8.588 1.00 93.62 79 PHE A CA 1
ATOM 596 C C . PHE A 1 79 ? -1.590 15.066 7.895 1.00 93.62 79 PHE A C 1
ATOM 598 O O . PHE A 1 79 ? -1.172 15.555 6.843 1.00 93.62 79 PHE A O 1
ATOM 605 N N . SER A 1 80 ? -2.707 15.503 8.475 1.00 91.31 80 SER A N 1
ATOM 606 C CA . SER A 1 80 ? -3.508 16.601 7.926 1.00 91.31 80 SER A CA 1
ATOM 607 C C . SER A 1 80 ? -2.758 17.935 7.993 1.00 91.31 80 SER A C 1
ATOM 609 O O . SER A 1 80 ? -2.740 18.674 7.006 1.00 91.31 80 SER A O 1
ATOM 611 N N . THR A 1 81 ? -2.053 18.202 9.099 1.00 89.44 81 THR A N 1
ATOM 612 C CA . THR A 1 81 ? -1.168 19.372 9.237 1.00 89.44 81 THR A CA 1
ATOM 613 C C . THR A 1 81 ? -0.073 19.351 8.169 1.00 89.44 81 THR A C 1
ATOM 615 O O . THR A 1 81 ? 0.086 20.332 7.443 1.00 89.44 81 THR A O 1
ATOM 618 N N . PHE A 1 82 ? 0.603 18.211 7.983 1.00 87.75 82 PHE A N 1
ATOM 619 C CA . PHE A 1 82 ? 1.612 18.019 6.938 1.00 87.75 82 PHE A CA 1
ATOM 620 C C . PHE A 1 82 ? 1.082 18.399 5.548 1.00 87.75 82 PHE A C 1
ATOM 622 O O . PHE A 1 82 ? 1.696 19.195 4.838 1.00 87.75 82 PHE A O 1
ATOM 629 N N . LEU A 1 83 ? -0.080 17.864 5.155 1.00 86.69 83 LEU A N 1
ATOM 630 C CA . LEU A 1 83 ? -0.658 18.158 3.842 1.00 86.69 83 LEU A CA 1
ATOM 631 C C . LEU A 1 83 ? -1.066 19.625 3.681 1.00 86.69 83 LEU A C 1
ATOM 633 O O . LEU A 1 83 ? -0.977 20.154 2.574 1.00 86.69 83 LEU A O 1
ATOM 637 N N . SER A 1 84 ? -1.499 20.282 4.759 1.00 86.75 84 SER A N 1
ATOM 638 C CA . SER A 1 84 ? -1.864 21.701 4.718 1.00 86.75 84 SER A CA 1
ATOM 639 C C . SER A 1 84 ? -0.658 22.623 4.493 1.00 86.75 84 SER A C 1
ATOM 641 O O . SER A 1 84 ? -0.795 23.665 3.853 1.00 86.75 84 SER A O 1
ATOM 643 N N . GLU A 1 85 ? 0.529 22.219 4.957 1.00 84.31 85 GLU A N 1
ATOM 644 C CA . GLU A 1 85 ? 1.776 22.981 4.828 1.00 84.31 85 GLU A CA 1
ATOM 645 C C . GLU A 1 85 ? 2.461 22.785 3.464 1.00 84.31 85 GLU A C 1
ATOM 647 O O . GLU A 1 85 ? 3.062 23.723 2.937 1.00 84.31 85 GLU A O 1
ATOM 652 N N . ILE A 1 86 ? 2.337 21.598 2.856 1.00 78.38 86 ILE A N 1
ATOM 653 C CA . ILE A 1 86 ? 2.912 21.269 1.534 1.00 78.38 86 ILE A CA 1
ATOM 654 C C . ILE A 1 86 ? 1.867 20.655 0.585 1.00 78.38 86 ILE A C 1
ATOM 656 O O . ILE A 1 86 ? 2.029 19.536 0.089 1.00 78.38 86 ILE A O 1
ATOM 660 N N . PRO A 1 87 ? 0.800 21.401 0.234 1.00 68.88 87 PRO A N 1
ATOM 661 C CA . PRO A 1 87 ? -0.311 20.866 -0.563 1.00 68.88 87 PRO A CA 1
ATOM 662 C C . PRO A 1 87 ? 0.121 20.399 -1.967 1.00 68.88 87 PRO A C 1
ATOM 664 O O . PRO A 1 87 ? -0.460 19.484 -2.560 1.00 68.88 87 PRO A O 1
ATOM 667 N N . ASN A 1 88 ? 1.190 20.986 -2.509 1.00 69.06 88 ASN A N 1
ATOM 668 C CA . ASN A 1 88 ? 1.579 20.814 -3.909 1.00 69.06 88 ASN A CA 1
ATOM 669 C C . ASN A 1 88 ? 2.813 19.932 -4.133 1.00 69.06 88 ASN A C 1
ATOM 671 O O . ASN A 1 88 ? 3.151 19.664 -5.284 1.00 69.06 88 ASN A O 1
ATOM 675 N N . GLU A 1 89 ? 3.448 19.411 -3.084 1.00 74.75 89 GLU A N 1
ATOM 676 C CA . GLU A 1 89 ? 4.658 18.594 -3.235 1.00 74.75 89 GLU A CA 1
ATOM 677 C C . GLU A 1 89 ? 4.335 17.098 -3.362 1.00 74.75 89 GLU A C 1
ATOM 679 O O . GLU A 1 89 ? 3.331 16.612 -2.839 1.00 74.75 89 GLU A O 1
ATOM 684 N N . GLU A 1 90 ? 5.140 16.360 -4.132 1.00 80.69 90 GLU A N 1
ATOM 685 C CA . GLU A 1 90 ? 5.087 14.894 -4.155 1.00 80.69 90 GLU A CA 1
ATOM 686 C C . GLU A 1 90 ? 5.864 14.365 -2.940 1.00 80.69 90 GLU A C 1
ATOM 688 O O . GLU A 1 90 ? 7.091 14.294 -2.975 1.00 80.69 90 GLU A O 1
ATOM 693 N N . SER A 1 91 ? 5.157 13.982 -1.874 1.00 88.12 91 SER A N 1
ATOM 694 C CA . SER A 1 91 ? 5.763 13.420 -0.661 1.00 88.12 91 SER A CA 1
ATOM 695 C C . SER A 1 91 ? 5.360 11.964 -0.432 1.00 88.12 91 SER A C 1
ATOM 697 O O . SER A 1 91 ? 4.199 11.595 -0.616 1.00 88.12 91 SER A O 1
ATOM 699 N N . ALA A 1 92 ? 6.305 11.151 0.048 1.00 91.06 92 ALA A N 1
ATOM 700 C CA . ALA A 1 92 ? 6.031 9.802 0.541 1.00 91.06 92 ALA A CA 1
ATOM 701 C C . ALA A 1 92 ? 4.964 9.810 1.654 1.00 91.06 92 ALA A C 1
ATOM 703 O O . ALA A 1 92 ? 4.077 8.958 1.653 1.00 91.06 92 ALA A O 1
ATOM 704 N N . THR A 1 93 ? 4.962 10.840 2.508 1.00 91.38 93 THR A N 1
ATOM 705 C CA . THR A 1 93 ? 3.988 11.024 3.595 1.00 91.38 93 THR A CA 1
ATOM 706 C C . THR A 1 93 ? 2.548 11.141 3.092 1.00 91.38 93 THR A C 1
ATOM 708 O O . THR A 1 93 ? 1.627 10.698 3.768 1.00 91.38 93 THR A O 1
ATOM 711 N N . THR A 1 94 ? 2.322 11.685 1.890 1.00 93.06 94 THR A N 1
ATOM 712 C CA . THR A 1 94 ? 0.978 11.716 1.286 1.00 93.06 94 THR A CA 1
ATOM 713 C C . THR A 1 94 ? 0.443 10.300 1.062 1.00 93.06 94 THR A C 1
ATOM 715 O O . THR A 1 94 ? -0.738 10.036 1.277 1.00 93.06 94 THR A O 1
ATOM 718 N N . VAL A 1 95 ? 1.317 9.374 0.661 1.00 95.19 95 VAL A N 1
ATOM 719 C CA . VAL A 1 95 ? 0.965 7.964 0.467 1.00 95.19 95 VAL A CA 1
ATOM 720 C C . VAL A 1 95 ? 0.793 7.252 1.809 1.00 95.19 95 VAL A C 1
ATOM 722 O O . VAL A 1 95 ? -0.123 6.445 1.942 1.00 95.19 95 VAL A O 1
ATOM 725 N N . ASP A 1 96 ? 1.602 7.589 2.816 1.00 95.62 96 ASP A N 1
ATOM 726 C CA . ASP A 1 96 ? 1.444 7.045 4.170 1.00 95.62 96 ASP A CA 1
ATOM 727 C C . ASP A 1 96 ? 0.127 7.491 4.815 1.00 95.62 96 ASP A C 1
ATOM 729 O O . ASP A 1 96 ? -0.558 6.678 5.434 1.00 95.62 96 ASP A O 1
ATOM 733 N N . TYR A 1 97 ? -0.304 8.737 4.590 1.00 95.88 97 TYR A N 1
ATOM 734 C CA . TYR A 1 97 ? -1.615 9.188 5.052 1.00 95.88 97 TYR A CA 1
ATOM 735 C C . TYR A 1 97 ? -2.757 8.471 4.325 1.00 95.88 97 TYR A C 1
ATOM 737 O O . TYR A 1 97 ? -3.734 8.057 4.947 1.00 95.88 97 TYR A O 1
ATOM 745 N N . ALA A 1 98 ? -2.630 8.239 3.016 1.00 96.62 98 ALA A N 1
ATOM 746 C CA . ALA A 1 98 ? -3.605 7.424 2.299 1.00 96.62 98 ALA A CA 1
ATOM 747 C C . ALA A 1 98 ? -3.657 5.982 2.839 1.00 96.62 98 ALA A C 1
ATOM 749 O O . ALA A 1 98 ? -4.743 5.412 2.956 1.00 96.62 98 ALA A O 1
ATOM 750 N N . ALA A 1 99 ? -2.514 5.399 3.216 1.00 96.81 99 ALA A N 1
ATOM 751 C CA . ALA A 1 99 ? -2.452 4.087 3.860 1.00 96.81 99 ALA A CA 1
ATOM 752 C C . ALA A 1 99 ? -3.124 4.091 5.245 1.00 96.81 99 ALA A C 1
ATOM 754 O O . ALA A 1 99 ? -3.876 3.166 5.557 1.00 96.81 99 ALA A O 1
ATOM 755 N N . PHE A 1 100 ? -2.922 5.150 6.037 1.00 97.06 100 PHE A N 1
ATOM 756 C CA . PHE A 1 100 ? -3.646 5.386 7.289 1.00 97.06 100 PHE A CA 1
ATOM 757 C C . PHE A 1 100 ? -5.163 5.408 7.056 1.00 97.06 100 PHE A C 1
ATOM 759 O O . PHE A 1 100 ? -5.891 4.638 7.677 1.00 97.06 100 PHE A O 1
ATOM 766 N N . LEU A 1 101 ? -5.647 6.205 6.098 1.00 97.88 101 LEU A N 1
ATOM 767 C CA . LEU A 1 101 ? -7.076 6.291 5.777 1.00 97.88 101 LEU A CA 1
ATOM 768 C C . LEU A 1 101 ? -7.642 4.950 5.290 1.00 97.88 101 LEU A C 1
ATOM 770 O O . LEU A 1 101 ? -8.734 4.562 5.698 1.00 97.88 101 LEU A O 1
ATOM 774 N N . CYS A 1 102 ? -6.885 4.204 4.480 1.00 97.19 102 CYS A N 1
ATOM 775 C CA . CYS A 1 102 ? -7.242 2.841 4.080 1.00 97.19 102 CYS A CA 1
ATOM 776 C C . CYS A 1 102 ? -7.410 1.913 5.289 1.00 97.19 102 CYS A C 1
ATOM 778 O O . CYS A 1 102 ? -8.327 1.098 5.322 1.00 97.19 102 CYS A O 1
ATOM 780 N N . ASN A 1 103 ? -6.511 2.001 6.267 1.00 95.31 103 ASN A N 1
ATOM 781 C CA . ASN A 1 103 ? -6.566 1.182 7.473 1.00 95.31 103 ASN A CA 1
ATOM 782 C C . ASN A 1 103 ? -7.779 1.538 8.352 1.00 95.31 103 ASN A C 1
ATOM 784 O O . ASN A 1 103 ? -8.384 0.650 8.941 1.00 95.31 103 ASN A O 1
ATOM 788 N N . GLN A 1 104 ? -8.185 2.808 8.355 1.00 95.12 104 GLN A N 1
ATOM 789 C CA . GLN A 1 104 ? -9.403 3.293 9.014 1.00 95.12 104 GLN A CA 1
ATOM 790 C C . GLN A 1 104 ? -10.677 3.112 8.164 1.00 95.12 104 GLN A C 1
ATOM 792 O O . GLN A 1 104 ? -11.708 3.705 8.465 1.00 95.12 104 GLN A O 1
ATOM 797 N N . GLU A 1 105 ? -10.609 2.343 7.071 1.00 96.75 105 GLU A N 1
ATOM 798 C CA . GLU A 1 105 ? -11.708 2.099 6.123 1.00 96.75 105 GLU A CA 1
ATOM 799 C C . GLU A 1 105 ? -12.324 3.367 5.492 1.00 96.75 105 GLU A C 1
ATOM 801 O O . GLU A 1 105 ? -13.414 3.341 4.915 1.00 96.75 105 GLU A O 1
ATOM 806 N N . ARG A 1 106 ? -11.599 4.488 5.519 1.00 97.88 106 ARG A N 1
ATOM 807 C CA . ARG A 1 106 ? -11.981 5.770 4.908 1.00 97.88 106 ARG A CA 1
ATOM 808 C C . ARG A 1 106 ? -11.536 5.817 3.449 1.00 97.88 106 ARG A C 1
ATOM 810 O O . ARG A 1 106 ? -10.746 6.658 3.024 1.00 97.88 106 ARG A O 1
ATOM 817 N N . TRP A 1 107 ? -12.046 4.862 2.672 1.00 97.88 107 TRP A N 1
ATOM 818 C CA . TRP A 1 107 ? -11.609 4.588 1.298 1.00 97.88 107 TRP A CA 1
ATOM 819 C C . TRP A 1 107 ? -11.803 5.768 0.341 1.00 97.88 107 TRP A C 1
ATOM 821 O O . TRP A 1 107 ? -10.952 6.001 -0.513 1.00 97.88 107 TRP A O 1
ATOM 831 N N . SER A 1 108 ? -12.909 6.506 0.468 1.00 97.44 108 SER A N 1
ATOM 832 C CA . SER A 1 108 ? -13.202 7.648 -0.409 1.00 97.44 108 SER A CA 1
ATOM 833 C C . SER A 1 108 ? -12.201 8.786 -0.206 1.00 97.44 108 SER A C 1
ATOM 835 O O . SER A 1 108 ? -11.646 9.292 -1.173 1.00 97.44 108 SER A O 1
ATOM 837 N N . GLU A 1 109 ? -11.897 9.122 1.048 1.00 97.56 109 GLU A N 1
ATOM 838 C CA . GLU A 1 109 ? -10.927 10.173 1.380 1.00 97.56 109 GLU A CA 1
ATOM 839 C C . GLU A 1 109 ? -9.505 9.776 0.971 1.00 97.56 109 GLU A C 1
ATOM 841 O O . GLU A 1 109 ? -8.742 10.599 0.465 1.00 97.56 109 GLU A O 1
ATOM 846 N N . ALA A 1 110 ? -9.158 8.492 1.122 1.00 97.38 110 ALA A N 1
ATOM 847 C CA . ALA A 1 110 ? -7.892 7.971 0.625 1.00 97.38 110 ALA A CA 1
ATOM 848 C C . ALA A 1 110 ? -7.765 8.160 -0.897 1.00 97.38 110 ALA A C 1
ATOM 850 O O . ALA A 1 110 ? -6.709 8.578 -1.368 1.00 97.38 110 ALA A O 1
ATOM 851 N N . ILE A 1 111 ? -8.831 7.898 -1.667 1.00 96.50 111 ILE A N 1
ATOM 852 C CA . ILE A 1 111 ? -8.834 8.116 -3.122 1.00 96.50 111 ILE A CA 1
ATOM 853 C C . ILE A 1 111 ? -8.598 9.578 -3.470 1.00 96.50 111 ILE A C 1
ATOM 855 O O . ILE A 1 111 ? -7.765 9.835 -4.331 1.00 96.50 111 ILE A O 1
ATOM 859 N N . ASP A 1 112 ? -9.268 10.521 -2.808 1.00 94.50 112 ASP A N 1
ATOM 860 C CA . ASP A 1 112 ? -9.134 11.946 -3.134 1.00 94.50 112 ASP A CA 1
ATOM 861 C C . ASP A 1 112 ? -7.672 12.416 -3.019 1.00 94.50 112 ASP A C 1
ATOM 863 O O . ASP A 1 112 ? -7.143 13.112 -3.893 1.00 94.50 112 ASP A O 1
ATOM 867 N N . ILE A 1 113 ? -6.979 11.966 -1.970 1.00 94.19 113 ILE A N 1
ATOM 868 C CA . ILE A 1 113 ? -5.563 12.273 -1.740 1.00 94.19 113 ILE A CA 1
ATOM 869 C C . ILE A 1 113 ? -4.667 11.570 -2.770 1.00 94.19 113 ILE A C 1
ATOM 871 O O . ILE A 1 113 ? -3.721 12.168 -3.296 1.00 94.19 113 ILE A O 1
ATOM 875 N N . LEU A 1 114 ? -4.956 10.304 -3.075 1.00 95.31 114 LEU A N 1
ATOM 876 C CA . LEU A 1 114 ? -4.188 9.505 -4.028 1.00 95.31 114 LEU A CA 1
ATOM 877 C C . LEU A 1 114 ? -4.334 10.012 -5.464 1.00 95.31 114 LEU A C 1
ATOM 879 O O . LEU A 1 114 ? -3.338 10.072 -6.182 1.00 95.31 114 LEU A O 1
ATOM 883 N N . ASP A 1 115 ? -5.531 10.416 -5.881 1.00 93.31 115 ASP A N 1
ATOM 884 C CA . ASP A 1 115 ? -5.789 10.976 -7.208 1.00 93.31 115 ASP A CA 1
ATOM 885 C C . ASP A 1 115 ? -5.053 12.307 -7.381 1.00 93.31 115 ASP A C 1
ATOM 887 O O . ASP A 1 115 ? -4.386 12.523 -8.400 1.00 93.31 115 ASP A O 1
ATOM 891 N N . LEU A 1 116 ? -5.073 13.169 -6.356 1.00 90.94 116 LEU A N 1
ATOM 892 C CA . LEU A 1 116 ? -4.283 14.397 -6.356 1.00 90.94 116 LEU A CA 1
ATOM 893 C C . LEU A 1 116 ? -2.785 14.088 -6.483 1.00 90.94 116 LEU A C 1
ATOM 895 O O . LEU A 1 116 ? -2.108 14.692 -7.317 1.00 90.94 116 LEU A O 1
ATOM 899 N N . PHE A 1 117 ? -2.271 13.122 -5.716 1.00 92.19 117 PHE A N 1
ATOM 900 C CA . PHE A 1 117 ? -0.874 12.690 -5.800 1.00 92.19 117 PHE A CA 1
ATOM 901 C C . PHE A 1 117 ? -0.524 12.157 -7.200 1.00 92.19 117 PHE A C 1
ATOM 903 O O . PHE A 1 117 ? 0.479 12.554 -7.789 1.00 92.19 117 PHE A O 1
ATOM 910 N N . LEU A 1 118 ? -1.369 11.297 -7.772 1.00 93.00 118 LEU A N 1
ATOM 911 C CA . LEU A 1 118 ? -1.150 10.671 -9.076 1.00 93.00 118 LEU A CA 1
ATOM 912 C C . LEU A 1 118 ? -1.326 11.633 -10.260 1.00 93.00 118 LEU A C 1
ATOM 914 O O . LEU A 1 118 ? -0.764 11.363 -11.325 1.00 93.00 118 LEU A O 1
ATOM 918 N N . SER A 1 119 ? -2.041 12.749 -10.090 1.00 89.88 119 SER A N 1
ATOM 919 C CA . SER A 1 119 ? -2.180 13.799 -11.109 1.00 89.88 119 SER A CA 1
ATOM 920 C C . SER A 1 119 ? -0.933 14.678 -11.282 1.00 89.88 119 SER A C 1
ATOM 922 O O . SER A 1 119 ? -0.777 15.326 -12.320 1.00 89.88 119 SER A O 1
ATOM 924 N N . LYS A 1 120 ? -0.026 14.697 -10.292 1.00 85.19 120 LYS A N 1
ATOM 925 C CA . LYS A 1 120 ? 1.218 15.484 -10.333 1.00 85.19 120 LYS A CA 1
ATOM 926 C C . LYS A 1 120 ? 2.175 14.931 -11.397 1.00 85.19 120 LYS A C 1
ATOM 928 O O . LYS A 1 120 ? 2.044 13.792 -11.842 1.00 85.19 120 LYS A O 1
ATOM 933 N N . ALA A 1 121 ? 3.131 15.732 -11.865 1.00 74.12 121 ALA A N 1
ATOM 934 C CA . ALA A 1 121 ? 4.061 15.299 -12.913 1.00 74.12 121 ALA A CA 1
ATOM 935 C C . ALA A 1 121 ? 4.873 14.067 -12.475 1.00 74.12 121 ALA A C 1
ATOM 937 O O . ALA A 1 121 ? 5.295 13.988 -11.333 1.00 74.12 121 ALA A O 1
ATOM 938 N N . ASN A 1 122 ? 5.134 13.117 -13.378 1.00 73.44 122 ASN A N 1
ATOM 939 C CA . ASN A 1 122 ? 5.863 11.890 -13.044 1.00 73.44 122 ASN A CA 1
ATOM 940 C C . ASN A 1 122 ? 7.347 12.148 -12.740 1.00 73.44 122 ASN A C 1
ATOM 942 O O . ASN A 1 122 ? 8.185 12.032 -13.633 1.00 73.44 122 ASN A O 1
ATOM 946 N N . THR A 1 123 ? 7.675 12.524 -11.497 1.00 68.44 123 THR A N 1
ATOM 947 C CA . THR A 1 123 ? 9.058 12.852 -11.128 1.00 68.44 123 THR A CA 1
ATOM 948 C C . THR A 1 123 ? 9.843 11.684 -10.534 1.00 68.44 123 THR A C 1
ATOM 950 O O . THR A 1 123 ? 11.070 11.712 -10.591 1.00 68.44 123 THR A O 1
ATOM 953 N N . ASN A 1 124 ? 9.175 10.653 -9.998 1.00 70.00 124 ASN A N 1
ATOM 954 C CA . ASN A 1 124 ? 9.801 9.509 -9.308 1.00 70.00 124 ASN A CA 1
ATOM 955 C C . ASN A 1 124 ? 10.819 9.897 -8.222 1.00 70.00 124 ASN A C 1
ATOM 957 O O . ASN A 1 124 ? 11.741 9.137 -7.934 1.00 70.00 124 ASN A O 1
ATOM 961 N N . LYS A 1 125 ? 10.671 11.085 -7.627 1.00 81.00 125 LYS A N 1
ATOM 962 C CA . LYS A 1 125 ? 11.647 11.634 -6.677 1.00 81.00 125 LYS A CA 1
ATOM 963 C C . LYS A 1 125 ? 11.513 11.081 -5.261 1.00 81.00 125 LYS A C 1
ATOM 965 O O . LYS A 1 125 ? 12.434 11.257 -4.472 1.00 81.00 125 LYS A O 1
ATOM 970 N N . CYS A 1 126 ? 10.392 10.440 -4.940 1.00 88.12 126 CYS A N 1
ATOM 971 C CA . CYS A 1 126 ? 10.110 9.897 -3.617 1.00 88.12 126 CYS A CA 1
ATOM 972 C C . CYS A 1 126 ? 9.834 8.387 -3.653 1.00 88.12 126 CYS A C 1
ATOM 974 O O . CYS A 1 126 ? 9.322 7.829 -4.633 1.00 88.12 126 CYS A O 1
ATOM 976 N N . SER A 1 127 ? 10.193 7.732 -2.554 1.00 92.31 127 SER A N 1
ATOM 977 C CA . SER A 1 127 ? 9.980 6.312 -2.287 1.00 92.31 127 SER A CA 1
ATOM 978 C C . SER A 1 127 ? 9.388 6.137 -0.895 1.00 92.31 127 SER A C 1
ATOM 980 O O . SER A 1 127 ? 9.800 6.828 0.035 1.00 92.31 127 SER A O 1
ATOM 982 N N . ASN A 1 128 ? 8.470 5.183 -0.744 1.00 94.31 128 ASN A N 1
ATOM 983 C CA . ASN A 1 128 ? 8.072 4.688 0.573 1.00 94.31 128 ASN A CA 1
ATOM 984 C C . ASN A 1 128 ? 8.862 3.410 0.863 1.00 94.31 128 ASN A C 1
ATOM 986 O O . ASN A 1 128 ? 9.159 2.625 -0.044 1.00 94.31 128 ASN A O 1
ATOM 990 N N . SER A 1 129 ? 9.196 3.209 2.133 1.00 93.44 129 SER A N 1
ATOM 991 C CA . SER A 1 129 ? 9.847 2.005 2.634 1.00 93.44 129 SER A CA 1
ATOM 992 C C . SER A 1 129 ? 9.111 1.561 3.885 1.00 93.44 129 SER A C 1
ATOM 994 O O . SER A 1 129 ? 9.088 2.296 4.863 1.00 93.44 129 SER A O 1
ATOM 996 N N . TYR A 1 130 ? 8.558 0.355 3.855 1.00 93.06 130 TYR A N 1
ATOM 997 C CA . TYR A 1 130 ? 7.863 -0.246 4.987 1.00 93.06 130 TYR A CA 1
ATOM 998 C C . TYR A 1 130 ? 8.684 -1.408 5.536 1.00 93.06 130 TYR A C 1
ATOM 1000 O O . TYR A 1 130 ? 9.085 -2.285 4.769 1.00 93.06 130 TYR A O 1
ATOM 1008 N N . GLY A 1 131 ? 8.953 -1.416 6.838 1.00 91.44 131 GLY A N 1
ATOM 1009 C CA . GLY A 1 131 ? 9.729 -2.454 7.512 1.00 91.44 131 GLY A CA 1
ATOM 1010 C C . GLY A 1 131 ? 9.057 -2.929 8.795 1.00 91.44 131 GLY A C 1
ATOM 1011 O O . GLY A 1 131 ? 7.834 -2.979 8.898 1.00 91.44 131 GLY A O 1
ATOM 1012 N N . THR A 1 132 ? 9.870 -3.298 9.785 1.00 86.81 132 THR A N 1
ATOM 1013 C CA . THR A 1 132 ? 9.387 -3.849 11.059 1.00 86.81 132 THR A CA 1
ATOM 1014 C C . THR A 1 132 ? 8.521 -2.871 11.852 1.00 86.81 132 THR A C 1
ATOM 1016 O O . THR A 1 132 ? 7.579 -3.308 12.505 1.00 86.81 132 THR A O 1
ATOM 1019 N N . MET A 1 133 ? 8.813 -1.565 11.803 1.00 85.25 133 MET A N 1
ATOM 1020 C CA . MET A 1 133 ? 8.053 -0.561 12.561 1.00 85.25 133 MET A CA 1
ATOM 1021 C C . MET A 1 133 ? 6.627 -0.420 12.030 1.00 85.25 133 MET A C 1
ATOM 1023 O O . MET A 1 133 ? 5.677 -0.379 12.803 1.00 85.25 133 MET A O 1
ATOM 1027 N N . GLU A 1 134 ? 6.465 -0.403 10.709 1.00 89.06 134 GLU A N 1
ATOM 1028 C CA . GLU A 1 134 ? 5.162 -0.258 10.066 1.00 89.06 134 GLU A CA 1
ATOM 1029 C C . GLU A 1 134 ? 4.427 -1.597 9.949 1.00 89.06 134 GLU A C 1
ATOM 1031 O O . GLU A 1 134 ? 3.254 -1.612 9.605 1.00 89.06 134 GLU A O 1
ATOM 1036 N N . TYR A 1 135 ? 5.072 -2.728 10.258 1.00 90.31 135 TYR A N 1
ATOM 1037 C CA . TYR A 1 135 ? 4.549 -4.071 9.995 1.00 90.31 135 TYR A CA 1
ATOM 1038 C C . TYR A 1 135 ? 3.092 -4.265 10.427 1.00 90.31 135 TYR A C 1
ATOM 1040 O O . TYR A 1 135 ? 2.299 -4.818 9.671 1.00 90.31 135 TYR A O 1
ATOM 1048 N N . LEU A 1 136 ? 2.712 -3.788 11.617 1.00 89.31 136 LEU A N 1
ATOM 1049 C CA . LEU A 1 136 ? 1.354 -3.957 12.142 1.00 89.31 136 LEU A CA 1
ATOM 1050 C C . LEU A 1 136 ? 0.297 -3.147 11.378 1.00 89.31 136 LEU A C 1
ATOM 1052 O O . LEU A 1 136 ? -0.855 -3.579 11.318 1.00 89.31 136 LEU A O 1
ATOM 1056 N N . THR A 1 137 ? 0.685 -2.037 10.745 1.00 90.56 137 THR A N 1
ATOM 1057 C CA . THR A 1 137 ? -0.214 -1.159 9.980 1.00 90.56 137 THR A CA 1
ATOM 1058 C C . THR A 1 137 ? -0.424 -1.628 8.538 1.00 90.56 137 THR A C 1
ATOM 1060 O O . THR A 1 137 ? -1.388 -1.221 7.883 1.00 90.56 137 THR A O 1
ATOM 1063 N N . LEU A 1 138 ? 0.451 -2.513 8.052 1.00 93.38 138 LEU A N 1
ATOM 1064 C CA . LEU A 1 138 ? 0.419 -3.066 6.702 1.00 93.38 138 LEU A CA 1
ATOM 1065 C C . LEU A 1 138 ? -0.693 -4.107 6.513 1.00 93.38 138 LEU A C 1
ATOM 1067 O O . LEU A 1 138 ? -1.109 -4.809 7.439 1.00 93.38 138 LEU A O 1
ATOM 1071 N N . ASP A 1 139 ? -1.129 -4.259 5.263 1.00 94.31 139 ASP A N 1
ATOM 1072 C CA . ASP A 1 139 ? -1.953 -5.399 4.867 1.00 94.31 139 ASP A CA 1
ATOM 1073 C C . ASP A 1 139 ? -1.134 -6.677 4.663 1.00 94.31 139 ASP A C 1
ATOM 1075 O O . ASP A 1 139 ? 0.095 -6.654 4.607 1.00 94.31 139 ASP A O 1
ATOM 1079 N N . ASP A 1 140 ? -1.833 -7.804 4.537 1.00 93.94 140 ASP A N 1
ATOM 1080 C CA . ASP A 1 140 ? -1.225 -9.135 4.488 1.00 93.94 140 ASP A CA 1
ATOM 1081 C C . ASP A 1 140 ? -0.235 -9.317 3.329 1.00 93.94 140 ASP A C 1
ATOM 1083 O O . ASP A 1 140 ? 0.749 -10.049 3.460 1.00 93.94 140 ASP A O 1
ATOM 1087 N N . PHE A 1 141 ? -0.454 -8.641 2.195 1.00 94.94 141 PHE A N 1
ATOM 1088 C CA . PHE A 1 141 ? 0.470 -8.714 1.065 1.00 94.94 141 PHE A CA 1
ATOM 1089 C C . PHE A 1 141 ? 1.788 -8.015 1.389 1.00 94.94 141 PHE A C 1
ATOM 1091 O O . PHE A 1 141 ? 2.859 -8.585 1.173 1.00 94.94 141 PHE A O 1
ATOM 1098 N N . LEU A 1 142 ? 1.719 -6.806 1.948 1.00 95.44 142 LEU A N 1
ATOM 1099 C CA . LEU A 1 142 ? 2.908 -6.049 2.330 1.00 95.44 142 LEU A CA 1
ATOM 1100 C C . LEU A 1 142 ? 3.612 -6.651 3.557 1.00 95.44 142 LEU A C 1
ATOM 1102 O O . LEU A 1 142 ? 4.841 -6.680 3.584 1.00 95.44 142 LEU A O 1
ATOM 1106 N N . LYS A 1 143 ? 2.872 -7.220 4.517 1.00 95.06 143 LYS A N 1
ATOM 1107 C CA . LYS A 1 143 ? 3.443 -7.993 5.636 1.00 95.06 143 LYS A CA 1
ATOM 1108 C C . LYS A 1 143 ? 4.306 -9.143 5.133 1.00 95.06 143 LYS A C 1
ATOM 1110 O O . LYS A 1 143 ? 5.459 -9.258 5.532 1.00 95.06 143 LYS A O 1
ATOM 1115 N N . LYS A 1 144 ? 3.813 -9.918 4.163 1.00 93.25 144 LYS A N 1
ATOM 1116 C CA . LYS A 1 144 ? 4.573 -11.028 3.570 1.00 93.25 144 LYS A CA 1
ATOM 1117 C C . LYS A 1 144 ? 5.864 -10.573 2.878 1.00 93.25 144 LYS A C 1
ATOM 1119 O O . LYS A 1 144 ? 6.871 -11.286 2.913 1.00 93.25 144 LYS A O 1
ATOM 1124 N N . GLU A 1 145 ? 5.857 -9.400 2.244 1.00 95.12 145 GLU A N 1
ATOM 1125 C CA . GLU A 1 145 ? 7.075 -8.804 1.677 1.00 95.12 145 GLU A CA 1
ATOM 1126 C C . GLU A 1 145 ? 8.107 -8.492 2.766 1.00 95.12 145 GLU A C 1
ATOM 1128 O O . GLU A 1 145 ? 9.287 -8.807 2.587 1.00 95.12 145 GLU A O 1
ATOM 1133 N N . VAL A 1 146 ? 7.664 -7.923 3.892 1.00 94.00 146 VAL A N 1
ATOM 1134 C CA . VAL A 1 146 ? 8.510 -7.623 5.057 1.00 94.00 146 VAL A CA 1
ATOM 1135 C C . VAL A 1 146 ? 9.015 -8.907 5.718 1.00 94.00 146 VAL A C 1
ATOM 1137 O O . VAL A 1 146 ? 10.208 -9.008 5.988 1.00 94.00 146 VAL A O 1
ATOM 1140 N N . ASP A 1 147 ? 8.174 -9.927 5.878 1.00 93.50 147 ASP A N 1
ATOM 1141 C CA . ASP A 1 147 ? 8.579 -11.227 6.432 1.00 93.50 147 ASP A CA 1
ATOM 1142 C C . ASP A 1 147 ? 9.669 -11.900 5.585 1.00 93.50 147 ASP A C 1
ATOM 1144 O O . ASP A 1 147 ? 10.567 -12.559 6.106 1.00 93.50 147 ASP A O 1
ATOM 1148 N N . THR A 1 148 ? 9.611 -11.719 4.262 1.00 92.25 148 THR A N 1
ATOM 1149 C CA . THR A 1 148 ? 10.550 -12.354 3.327 1.00 92.25 148 THR A CA 1
ATOM 1150 C C . THR A 1 148 ? 11.841 -11.550 3.143 1.00 92.25 148 THR A C 1
ATOM 1152 O O . THR A 1 148 ? 12.904 -12.138 2.954 1.00 92.25 148 THR A O 1
ATOM 1155 N N . HIS A 1 149 ? 11.772 -10.214 3.164 1.00 89.69 149 HIS A N 1
ATOM 1156 C CA . HIS A 1 149 ? 12.890 -9.341 2.771 1.00 89.69 149 HIS A CA 1
ATOM 1157 C C . HIS A 1 149 ? 13.264 -8.274 3.797 1.00 89.69 149 HIS A C 1
ATOM 1159 O O . HIS A 1 149 ? 14.010 -7.367 3.440 1.00 89.69 149 HIS A O 1
ATOM 1165 N N . THR A 1 150 ? 12.720 -8.334 5.013 1.00 89.25 150 THR A N 1
ATOM 1166 C CA . THR A 1 150 ? 12.824 -7.343 6.107 1.00 89.25 150 THR A CA 1
ATOM 1167 C C . THR A 1 150 ? 12.243 -5.958 5.817 1.00 89.25 150 THR A C 1
ATOM 1169 O O . THR A 1 150 ? 11.887 -5.242 6.752 1.00 89.25 150 THR A O 1
ATOM 1172 N N . LYS A 1 151 ? 12.097 -5.579 4.543 1.00 92.44 151 LYS A N 1
ATOM 1173 C CA . LYS A 1 151 ? 11.394 -4.373 4.107 1.00 92.44 151 LYS A CA 1
ATOM 1174 C C . LYS A 1 151 ? 10.812 -4.481 2.695 1.00 92.44 151 LYS A C 1
ATOM 1176 O O . LYS A 1 151 ? 11.282 -5.243 1.841 1.00 92.44 151 LYS A O 1
ATOM 1181 N N . MET A 1 152 ? 9.824 -3.637 2.431 1.00 94.19 152 MET A N 1
ATOM 1182 C CA . MET A 1 152 ? 9.257 -3.371 1.116 1.00 94.19 152 MET A CA 1
ATOM 1183 C C . MET A 1 152 ? 9.484 -1.905 0.750 1.00 94.19 152 MET A C 1
ATOM 1185 O O . MET A 1 152 ? 8.864 -1.014 1.321 1.00 94.19 152 MET A O 1
ATOM 1189 N N . GLU A 1 153 ? 10.367 -1.665 -0.217 1.00 95.31 153 GLU A N 1
ATOM 1190 C CA . GLU A 1 153 ? 10.721 -0.326 -0.691 1.00 95.31 153 GLU A CA 1
ATOM 1191 C C . GLU A 1 153 ? 10.442 -0.208 -2.190 1.00 95.31 153 GLU A C 1
ATOM 1193 O O . GLU A 1 153 ? 10.866 -1.051 -2.984 1.00 95.31 153 GLU A O 1
ATOM 1198 N N . ALA A 1 154 ? 9.711 0.832 -2.581 1.00 95.31 154 ALA A N 1
ATOM 1199 C CA . ALA A 1 154 ? 9.374 1.117 -3.971 1.00 95.31 154 ALA A CA 1
ATOM 1200 C C . ALA A 1 154 ? 9.096 2.620 -4.152 1.00 95.31 154 ALA A C 1
ATOM 1202 O O . ALA A 1 154 ? 8.834 3.322 -3.170 1.00 95.31 154 ALA A O 1
ATOM 1203 N N . PRO A 1 155 ? 9.100 3.139 -5.397 1.00 96.00 155 PRO A N 1
ATOM 1204 C CA . PRO A 1 155 ? 8.680 4.514 -5.655 1.00 96.00 155 PRO A CA 1
ATOM 1205 C C . PRO A 1 155 ? 7.290 4.772 -5.075 1.00 96.00 155 PRO A C 1
ATOM 1207 O O . PRO A 1 155 ? 6.396 3.944 -5.275 1.00 96.00 155 PRO A O 1
ATOM 1210 N N . SER A 1 156 ? 7.092 5.919 -4.421 1.00 95.56 156 SER A N 1
ATOM 1211 C CA . SER A 1 156 ? 5.843 6.273 -3.727 1.00 95.56 156 SER A CA 1
ATOM 1212 C C . SER A 1 156 ? 4.632 6.166 -4.644 1.00 95.56 156 SER A C 1
ATOM 1214 O O . SER A 1 156 ? 3.577 5.673 -4.259 1.00 95.56 156 SER A O 1
ATOM 1216 N N . ARG A 1 157 ? 4.816 6.504 -5.924 1.00 96.00 157 ARG A N 1
ATOM 1217 C CA . ARG A 1 157 ? 3.791 6.358 -6.959 1.00 96.00 157 ARG A CA 1
ATOM 1218 C C . ARG A 1 157 ? 3.306 4.916 -7.156 1.00 96.00 157 ARG A C 1
ATOM 1220 O O . ARG A 1 157 ? 2.142 4.712 -7.476 1.00 96.00 157 ARG A O 1
ATOM 1227 N N . SER A 1 158 ? 4.163 3.918 -6.938 1.00 97.25 158 SER A N 1
ATOM 1228 C CA . SER A 1 158 ? 3.781 2.498 -7.006 1.00 97.25 158 SER A CA 1
ATOM 1229 C C . SER A 1 158 ? 2.802 2.137 -5.895 1.00 97.25 158 SER A C 1
ATOM 1231 O O . SER A 1 158 ? 1.793 1.484 -6.146 1.00 97.25 158 SER A O 1
ATOM 1233 N N . PHE A 1 159 ? 3.085 2.591 -4.672 1.00 97.56 159 PHE A N 1
ATOM 1234 C CA . PHE A 1 159 ? 2.185 2.412 -3.538 1.00 97.56 159 PHE A CA 1
ATOM 1235 C C . PHE A 1 159 ? 0.906 3.227 -3.706 1.00 97.56 159 PHE A C 1
ATOM 1237 O O . PHE A 1 159 ? -0.169 2.713 -3.425 1.00 97.56 159 PHE A O 1
ATOM 1244 N N . ALA A 1 160 ? 0.995 4.442 -4.252 1.00 97.38 160 ALA A N 1
ATOM 1245 C CA . ALA A 1 160 ? -0.180 5.253 -4.541 1.00 97.38 160 ALA A CA 1
ATOM 1246 C C . ALA A 1 160 ? -1.142 4.539 -5.507 1.00 97.38 160 ALA A C 1
ATOM 1248 O O . ALA A 1 160 ? -2.334 4.441 -5.228 1.00 97.38 160 ALA A O 1
ATOM 1249 N N . TYR A 1 161 ? -0.631 3.957 -6.599 1.00 98.12 161 TYR A N 1
ATOM 1250 C CA . TYR A 1 161 ? -1.452 3.135 -7.492 1.00 98.12 161 TYR A CA 1
ATOM 1251 C C . TYR A 1 161 ? -2.023 1.894 -6.798 1.00 98.12 161 TYR A C 1
ATOM 1253 O O . TYR A 1 161 ? -3.203 1.591 -6.975 1.00 98.12 161 TYR A O 1
ATOM 1261 N N . TYR A 1 162 ? -1.207 1.181 -6.019 1.00 98.38 162 TYR A N 1
ATOM 1262 C CA . TYR A 1 162 ? -1.644 0.005 -5.266 1.00 98.38 162 TYR A CA 1
ATOM 1263 C C . TYR A 1 162 ? -2.811 0.336 -4.322 1.00 98.38 162 TYR A C 1
ATOM 1265 O O . TYR A 1 162 ? -3.867 -0.298 -4.398 1.00 98.38 162 TYR A O 1
ATOM 1273 N N . TYR A 1 163 ? -2.663 1.371 -3.490 1.00 98.38 163 TYR A N 1
ATOM 1274 C CA . TYR A 1 163 ? -3.707 1.810 -2.569 1.00 98.38 163 TYR A CA 1
ATOM 1275 C C . TYR A 1 163 ? -4.930 2.364 -3.302 1.00 98.38 163 TYR A C 1
ATOM 1277 O O . TYR A 1 163 ? -6.048 2.057 -2.900 1.00 98.38 163 TYR A O 1
ATOM 1285 N N . ALA A 1 164 ? -4.759 3.082 -4.418 1.00 98.19 164 ALA A N 1
ATOM 1286 C CA . ALA A 1 164 ? -5.887 3.583 -5.203 1.00 98.19 164 ALA A CA 1
ATOM 1287 C C . ALA A 1 164 ? -6.724 2.421 -5.754 1.00 98.19 164 ALA A C 1
ATOM 1289 O O . ALA A 1 164 ? -7.944 2.397 -5.602 1.00 98.19 164 ALA A O 1
ATOM 1290 N N . ILE A 1 165 ? -6.075 1.397 -6.320 1.00 98.31 165 ILE A N 1
ATOM 1291 C CA . ILE A 1 165 ? -6.764 0.188 -6.787 1.00 98.31 165 ILE A CA 1
ATOM 1292 C C . ILE A 1 165 ? -7.462 -0.517 -5.621 1.00 98.31 165 ILE A C 1
ATOM 1294 O O . ILE A 1 165 ? -8.615 -0.921 -5.767 1.00 98.31 165 ILE A O 1
ATOM 1298 N N . LYS A 1 166 ? -6.802 -0.640 -4.464 1.00 97.88 166 LYS A N 1
ATOM 1299 C CA . LYS A 1 166 ? -7.394 -1.230 -3.256 1.00 97.88 166 LYS A CA 1
ATOM 1300 C C . LYS A 1 166 ? -8.655 -0.493 -2.814 1.00 97.88 166 LYS A C 1
ATOM 1302 O O . LYS A 1 166 ? -9.675 -1.147 -2.600 1.00 97.88 166 LYS A O 1
ATOM 1307 N N . CYS A 1 167 ? -8.621 0.835 -2.757 1.00 98.31 167 CYS A N 1
ATOM 1308 C CA . CYS A 1 167 ? -9.782 1.650 -2.410 1.00 98.31 167 CYS A CA 1
ATOM 1309 C C . CYS A 1 167 ? -10.927 1.458 -3.409 1.00 98.31 167 CYS A C 1
ATOM 1311 O O . CYS A 1 167 ? -12.055 1.199 -3.001 1.00 98.31 167 CYS A O 1
ATOM 1313 N N . LEU A 1 168 ? -10.640 1.503 -4.716 1.00 98.12 168 LEU A N 1
ATOM 1314 C CA . LEU A 1 168 ? -11.656 1.302 -5.756 1.00 98.12 168 LEU A CA 1
ATOM 1315 C C . LEU A 1 168 ? -12.321 -0.078 -5.651 1.00 98.12 168 LEU A C 1
ATOM 1317 O O . LEU A 1 168 ? -13.534 -0.196 -5.804 1.00 98.12 168 LEU A O 1
ATOM 1321 N N . VAL A 1 169 ? -11.541 -1.125 -5.362 1.00 97.31 169 VAL A N 1
ATOM 1322 C CA . VAL A 1 169 ? -12.078 -2.475 -5.133 1.00 97.31 169 VAL A CA 1
ATOM 1323 C C . VAL A 1 169 ? -12.988 -2.498 -3.904 1.00 97.31 169 VAL A C 1
ATOM 1325 O O . VAL A 1 169 ? -14.075 -3.067 -3.974 1.00 97.31 169 VAL A O 1
ATOM 1328 N N . LYS A 1 170 ? -12.578 -1.870 -2.796 1.00 97.50 170 LYS A N 1
ATOM 1329 C CA . LYS A 1 170 ? -13.358 -1.832 -1.548 1.00 97.50 170 LYS A CA 1
ATOM 1330 C C . LYS A 1 170 ? -14.648 -1.022 -1.664 1.00 97.50 170 LYS A C 1
ATOM 1332 O O . LYS A 1 170 ? -15.648 -1.413 -1.075 1.00 97.50 170 LYS A O 1
ATOM 1337 N N . LEU A 1 171 ? -14.649 0.034 -2.472 1.00 97.00 171 LEU A N 1
ATOM 1338 C CA . LEU A 1 171 ? -15.838 0.837 -2.771 1.00 97.00 171 LEU A CA 1
ATOM 1339 C C . LEU A 1 171 ? -16.778 0.188 -3.800 1.00 97.00 171 LEU A C 1
ATOM 1341 O O . LEU A 1 171 ? -17.846 0.730 -4.072 1.00 97.00 171 LEU A O 1
ATOM 1345 N N . GLY A 1 172 ? -16.405 -0.955 -4.389 1.00 95.88 172 GLY A N 1
ATOM 1346 C CA . GLY A 1 172 ? -17.215 -1.609 -5.420 1.00 95.88 172 GLY A CA 1
ATOM 1347 C C . GLY A 1 172 ? -17.307 -0.800 -6.716 1.00 95.88 172 GLY A C 1
ATOM 1348 O O . GLY A 1 172 ? -18.303 -0.883 -7.434 1.00 95.88 172 GLY A O 1
ATOM 1349 N N . GLU A 1 173 ? -16.283 0.002 -7.012 1.00 96.06 173 GLU A N 1
ATOM 1350 C CA . GLU A 1 173 ? -16.257 0.865 -8.190 1.00 96.06 173 GLU A CA 1
ATOM 1351 C C . GLU A 1 173 ? -16.272 0.053 -9.496 1.00 96.06 173 GLU A C 1
ATOM 1353 O O . GLU A 1 173 ? -15.752 -1.070 -9.543 1.00 96.06 173 GLU A O 1
ATOM 1358 N N . PRO A 1 174 ? -16.823 0.605 -10.596 1.00 94.56 174 PRO A N 1
ATOM 1359 C CA . PRO A 1 174 ? -16.960 -0.128 -11.845 1.00 94.56 174 PRO A CA 1
ATOM 1360 C C . PRO A 1 174 ? -15.628 -0.670 -12.371 1.00 94.56 174 PRO A C 1
ATOM 1362 O O . PRO A 1 174 ? -14.608 0.027 -12.400 1.00 94.56 174 PRO A O 1
ATOM 1365 N N . ASP A 1 175 ? -15.664 -1.889 -12.918 1.00 91.00 175 ASP A N 1
ATOM 1366 C CA . ASP A 1 175 ? -14.513 -2.575 -13.521 1.00 91.00 175 ASP A CA 1
ATOM 1367 C C . ASP A 1 175 ? -13.718 -1.700 -14.493 1.00 91.00 175 ASP A C 1
ATOM 1369 O O . ASP A 1 175 ? -12.498 -1.824 -14.586 1.00 91.00 175 ASP A O 1
ATOM 1373 N N . GLN A 1 176 ? -14.398 -0.826 -15.235 1.00 93.56 176 GLN A N 1
ATOM 1374 C CA . GLN A 1 176 ? -13.764 0.075 -16.191 1.00 93.56 176 GLN A CA 1
ATOM 1375 C C . GLN A 1 176 ? -12.834 1.088 -15.509 1.00 93.56 176 GLN A C 1
ATOM 1377 O O . GLN A 1 176 ? -11.722 1.298 -15.997 1.00 93.56 176 GLN A O 1
ATOM 1382 N N . LYS A 1 177 ? -13.248 1.665 -14.372 1.00 93.75 177 LYS A N 1
ATOM 1383 C CA . LYS A 1 177 ? -12.444 2.618 -13.590 1.00 93.75 177 LYS A CA 1
ATOM 1384 C C . LYS A 1 177 ? -11.194 1.924 -13.047 1.00 93.75 177 LYS A C 1
ATOM 1386 O O . LYS A 1 177 ? -10.078 2.378 -13.288 1.00 93.75 177 LYS A O 1
ATOM 1391 N N . ILE A 1 178 ? -11.368 0.741 -12.451 1.00 95.62 178 ILE A N 1
ATOM 1392 C CA . ILE A 1 178 ? -10.264 -0.087 -11.937 1.00 95.62 178 ILE A CA 1
ATOM 1393 C C . ILE A 1 178 ? -9.292 -0.484 -13.062 1.00 95.62 178 ILE A C 1
ATOM 1395 O O . ILE A 1 178 ? -8.076 -0.388 -12.896 1.00 95.62 178 ILE A O 1
ATOM 1399 N N . LYS A 1 179 ? -9.804 -0.907 -14.228 1.00 94.06 179 LYS A N 1
ATOM 1400 C CA . LYS A 1 179 ? -8.977 -1.247 -15.400 1.00 94.06 179 LYS A CA 1
ATOM 1401 C C . LYS A 1 179 ? -8.167 -0.050 -15.899 1.00 94.06 179 LYS A C 1
ATOM 1403 O O . LYS A 1 179 ? -7.011 -0.240 -16.268 1.00 94.06 179 LYS A O 1
ATOM 1408 N N . GLY A 1 180 ? -8.744 1.154 -15.888 1.00 95.69 180 GLY A N 1
ATOM 1409 C CA . GLY A 1 180 ? -8.049 2.389 -16.253 1.00 95.69 180 GLY A CA 1
ATOM 1410 C C . GLY A 1 180 ? -6.839 2.659 -15.357 1.00 95.69 180 GLY A C 1
ATOM 1411 O O . GLY A 1 180 ? -5.727 2.824 -15.860 1.00 95.69 180 GLY A O 1
ATOM 1412 N N . VAL A 1 181 ? -7.027 2.597 -14.035 1.00 96.69 181 VAL A N 1
ATOM 1413 C CA . VAL A 1 181 ? -5.935 2.797 -13.065 1.00 96.69 181 VAL A CA 1
ATOM 1414 C C . VAL A 1 181 ? -4.874 1.695 -13.178 1.00 96.69 181 VAL A C 1
ATOM 1416 O O . VAL A 1 181 ? -3.683 1.994 -13.219 1.00 96.69 181 VAL A O 1
ATOM 1419 N N . LYS A 1 182 ? -5.275 0.425 -13.336 1.00 96.69 182 LYS A N 1
ATOM 1420 C CA . LYS A 1 182 ? -4.340 -0.695 -13.568 1.00 96.69 182 LYS A CA 1
ATOM 1421 C C . LYS A 1 182 ? -3.509 -0.523 -14.841 1.00 96.69 182 LYS A C 1
ATOM 1423 O O . LYS A 1 182 ? -2.323 -0.842 -14.841 1.00 96.69 182 LYS A O 1
ATOM 1428 N N . ALA A 1 183 ? -4.103 -0.016 -15.922 1.00 96.50 183 ALA A N 1
ATOM 1429 C CA . ALA A 1 183 ? -3.382 0.251 -17.164 1.00 96.50 183 ALA A CA 1
ATOM 1430 C C . ALA A 1 183 ? -2.348 1.377 -16.990 1.00 96.50 183 ALA A C 1
ATOM 1432 O O . ALA A 1 183 ? -1.213 1.239 -17.449 1.00 96.50 183 ALA A O 1
ATOM 1433 N N . ALA A 1 184 ? -2.707 2.452 -16.280 1.00 96.75 184 ALA A N 1
ATOM 1434 C CA . ALA A 1 184 ? -1.774 3.524 -15.936 1.00 96.75 184 ALA A CA 1
ATOM 1435 C C . ALA A 1 184 ? -0.621 3.012 -15.056 1.00 96.75 184 ALA A C 1
ATOM 1437 O O . ALA A 1 184 ? 0.542 3.306 -15.337 1.00 96.75 184 ALA A O 1
ATOM 1438 N N . PHE A 1 185 ? -0.922 2.172 -14.061 1.00 97.50 185 PHE A N 1
ATOM 1439 C CA . PHE A 1 185 ? 0.095 1.564 -13.207 1.00 97.50 185 PHE A CA 1
ATOM 1440 C C . PHE A 1 185 ? 1.022 0.622 -13.992 1.00 97.50 185 PHE A C 1
ATOM 1442 O O . PHE A 1 185 ? 2.239 0.696 -13.871 1.00 97.50 185 PHE A O 1
ATOM 1449 N N . SER A 1 186 ? 0.474 -0.216 -14.872 1.00 97.25 186 SER A N 1
ATOM 1450 C CA . SER A 1 186 ? 1.258 -1.092 -15.751 1.00 97.25 186 SER A CA 1
ATOM 1451 C C . SER A 1 186 ? 2.223 -0.319 -16.656 1.00 97.25 186 SER A C 1
ATOM 1453 O O . SER A 1 186 ? 3.403 -0.678 -16.768 1.00 97.25 186 SER A O 1
ATOM 1455 N N . LYS A 1 187 ? 1.744 0.775 -17.263 1.00 96.50 187 LYS A N 1
ATOM 1456 C CA . LYS A 1 187 ? 2.579 1.683 -18.054 1.00 96.50 187 LYS A CA 1
ATOM 1457 C C . LYS A 1 187 ? 3.702 2.260 -17.195 1.00 96.50 187 LYS A C 1
ATOM 1459 O O . LYS A 1 187 ? 4.863 2.168 -17.581 1.00 96.50 187 LYS A O 1
ATOM 1464 N N . PHE A 1 188 ? 3.363 2.757 -16.008 1.00 95.50 188 PHE A N 1
ATOM 1465 C CA . PHE A 1 188 ? 4.330 3.277 -15.051 1.00 95.50 188 PHE A CA 1
ATOM 1466 C C . PHE A 1 188 ? 5.411 2.244 -14.694 1.00 95.50 188 PHE A C 1
ATOM 1468 O O . PHE A 1 188 ? 6.592 2.537 -14.848 1.00 95.50 188 PHE A O 1
ATOM 1475 N N . CYS A 1 189 ? 5.038 1.015 -14.315 1.00 96.12 189 CYS A N 1
ATOM 1476 C CA . CYS A 1 189 ? 5.991 -0.059 -14.005 1.00 96.12 189 CYS A CA 1
ATOM 1477 C C . CYS A 1 189 ? 6.947 -0.349 -15.172 1.00 96.12 189 CYS A C 1
ATOM 1479 O O . CYS A 1 189 ? 8.139 -0.576 -14.961 1.00 96.12 189 CYS A O 1
ATOM 1481 N N . THR A 1 190 ? 6.432 -0.312 -16.403 1.00 94.75 190 THR A N 1
ATOM 1482 C CA . THR A 1 190 ? 7.224 -0.530 -17.623 1.00 94.75 190 THR A CA 1
ATOM 1483 C C . THR A 1 190 ? 8.222 0.603 -17.874 1.00 94.75 190 THR A C 1
ATOM 1485 O O . THR A 1 190 ? 9.337 0.340 -18.324 1.00 94.75 190 THR A O 1
ATOM 1488 N N . GLU A 1 191 ? 7.847 1.846 -17.566 1.00 94.12 191 GLU A N 1
ATOM 1489 C CA . GLU A 1 191 ? 8.718 3.022 -17.687 1.00 94.12 191 GLU A CA 1
ATOM 1490 C C . GLU A 1 191 ? 9.857 2.991 -16.666 1.00 94.12 191 GLU A C 1
ATOM 1492 O O . GLU A 1 191 ? 11.019 3.157 -17.035 1.00 94.12 191 GLU A O 1
ATOM 1497 N N . ILE A 1 192 ? 9.538 2.745 -15.391 1.00 94.12 192 ILE A N 1
ATOM 1498 C CA . ILE A 1 192 ? 10.529 2.801 -14.306 1.00 94.12 192 ILE A CA 1
ATOM 1499 C C . ILE A 1 192 ? 11.353 1.528 -14.165 1.00 94.12 192 ILE A C 1
ATOM 1501 O O . ILE A 1 192 ? 12.390 1.554 -13.508 1.00 94.12 192 ILE A O 1
ATOM 1505 N N . LYS A 1 193 ? 10.893 0.416 -14.754 1.00 94.25 193 LYS A N 1
ATOM 1506 C CA . LYS A 1 193 ? 11.589 -0.872 -14.728 1.00 94.25 193 LYS A CA 1
ATOM 1507 C C . LYS A 1 193 ? 11.989 -1.270 -13.298 1.00 94.25 193 LYS A C 1
ATOM 1509 O O . LYS A 1 193 ? 13.161 -1.502 -13.011 1.00 94.25 193 LYS A O 1
ATOM 1514 N N . ASN A 1 194 ? 11.007 -1.371 -12.403 1.00 94.44 194 ASN A N 1
ATOM 1515 C CA . ASN A 1 194 ? 11.225 -1.729 -11.001 1.00 94.44 194 ASN A CA 1
ATOM 1516 C C . ASN A 1 194 ? 10.480 -3.022 -10.629 1.00 94.44 194 ASN A C 1
ATOM 1518 O O . ASN A 1 194 ? 9.263 -3.119 -10.794 1.00 94.44 194 ASN A O 1
ATOM 1522 N N . SER A 1 195 ? 11.207 -4.010 -10.098 1.00 96.62 195 SER A N 1
ATOM 1523 C CA . SER A 1 195 ? 10.654 -5.324 -9.741 1.00 96.62 195 SER A CA 1
ATOM 1524 C C . SER A 1 195 ? 9.608 -5.251 -8.621 1.00 96.62 195 SER A C 1
ATOM 1526 O O . SER A 1 195 ? 8.584 -5.930 -8.696 1.00 96.62 195 SER A O 1
ATOM 1528 N N . ARG A 1 196 ? 9.808 -4.390 -7.614 1.00 96.69 196 ARG A N 1
ATOM 1529 C CA . ARG A 1 196 ? 8.859 -4.171 -6.508 1.00 96.69 196 ARG A CA 1
ATOM 1530 C C . ARG A 1 196 ? 7.560 -3.531 -6.995 1.00 96.69 196 ARG A C 1
ATOM 1532 O O . ARG A 1 196 ? 6.485 -3.948 -6.574 1.00 96.69 196 ARG A O 1
ATOM 1539 N N . SER A 1 197 ? 7.629 -2.604 -7.950 1.00 97.50 197 SER A N 1
ATOM 1540 C CA . SER A 1 197 ? 6.441 -2.022 -8.589 1.00 97.50 197 SER A CA 1
ATOM 1541 C C . SER A 1 197 ? 5.639 -3.060 -9.381 1.00 97.50 197 SER A C 1
ATOM 1543 O O . SER A 1 197 ? 4.411 -3.074 -9.300 1.00 97.50 197 SER A O 1
ATOM 1545 N N . PHE A 1 198 ? 6.305 -3.982 -10.088 1.00 98.31 198 PHE A N 1
ATOM 1546 C CA . PHE A 1 198 ? 5.616 -5.113 -10.720 1.00 98.31 198 PHE A CA 1
ATOM 1547 C C . PHE A 1 198 ? 4.978 -6.062 -9.692 1.00 98.31 198 PHE A C 1
ATOM 1549 O O . PHE A 1 198 ? 3.853 -6.504 -9.913 1.00 98.31 198 PHE A O 1
ATOM 1556 N N . SER A 1 199 ? 5.629 -6.316 -8.549 1.00 97.88 199 SER A N 1
ATOM 1557 C CA . SER A 1 199 ? 5.036 -7.099 -7.449 1.00 97.88 199 SER A CA 1
ATOM 1558 C C . SER A 1 199 ? 3.761 -6.440 -6.899 1.00 97.88 199 SER A C 1
ATOM 1560 O O . SER A 1 199 ? 2.721 -7.089 -6.805 1.00 97.88 199 SER A O 1
ATOM 1562 N N . LEU A 1 200 ? 3.786 -5.122 -6.652 1.00 98.31 200 LEU A N 1
ATOM 1563 C CA . LEU A 1 200 ? 2.613 -4.342 -6.221 1.00 98.31 200 LEU A CA 1
ATOM 1564 C C . LEU A 1 200 ? 1.454 -4.394 -7.228 1.00 98.31 200 LEU A C 1
ATOM 1566 O O . LEU A 1 200 ? 0.284 -4.480 -6.841 1.00 98.31 200 LEU A O 1
ATOM 1570 N N . LEU A 1 201 ? 1.754 -4.386 -8.527 1.00 97.94 201 LEU A N 1
ATOM 1571 C CA . LEU A 1 201 ? 0.743 -4.581 -9.564 1.00 97.94 201 LEU A CA 1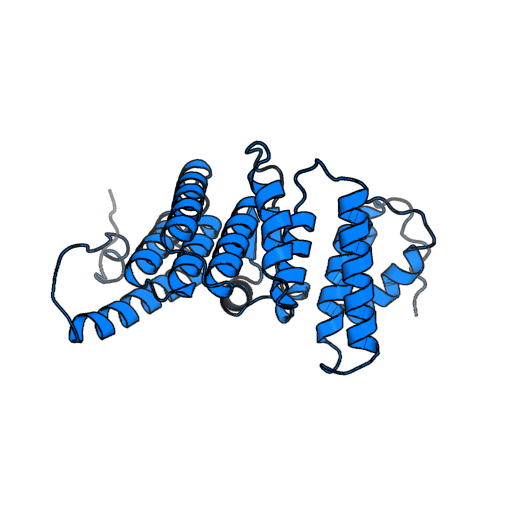
ATOM 1572 C C . LEU A 1 201 ? 0.187 -6.018 -9.559 1.00 97.94 201 LEU A C 1
ATOM 1574 O O . LEU A 1 201 ? -1.015 -6.204 -9.749 1.00 97.94 201 LEU A O 1
ATOM 1578 N N . GLY A 1 202 ? 1.020 -7.021 -9.266 1.00 98.06 202 GLY A N 1
ATOM 1579 C CA . GLY A 1 202 ? 0.591 -8.402 -9.025 1.00 98.06 202 GLY A CA 1
ATOM 1580 C C . GLY A 1 202 ? -0.392 -8.514 -7.857 1.00 98.06 202 GLY A C 1
ATOM 1581 O O . GLY A 1 202 ? -1.489 -9.049 -8.029 1.00 98.06 202 GLY A O 1
ATOM 1582 N N . TYR A 1 203 ? -0.069 -7.917 -6.706 1.00 98.25 203 TYR A N 1
ATOM 1583 C CA . TYR A 1 203 ? -0.986 -7.846 -5.560 1.00 98.25 203 TYR A CA 1
ATOM 1584 C C . TYR A 1 203 ? -2.295 -7.129 -5.908 1.00 98.25 203 TYR A C 1
ATOM 1586 O O . TYR A 1 203 ? -3.377 -7.583 -5.538 1.00 98.25 203 TYR A O 1
ATOM 1594 N N . SER A 1 204 ? -2.223 -6.063 -6.709 1.00 97.81 204 SER A N 1
ATOM 1595 C CA . SER A 1 204 ? -3.408 -5.339 -7.189 1.00 97.81 204 SER A CA 1
ATOM 1596 C C . SER A 1 204 ? -4.352 -6.208 -8.041 1.00 97.81 204 SER A C 1
ATOM 1598 O O . SER A 1 204 ? -5.559 -5.956 -8.108 1.00 97.81 204 SER A O 1
ATOM 1600 N N . GLU A 1 205 ? -3.832 -7.226 -8.731 1.00 96.94 205 GLU A N 1
ATOM 1601 C CA . GLU A 1 205 ? -4.644 -8.220 -9.446 1.00 96.94 205 GLU A CA 1
ATOM 1602 C C . GLU A 1 205 ? -5.224 -9.281 -8.498 1.00 96.94 205 GLU A C 1
ATOM 1604 O O . GLU A 1 205 ? -6.385 -9.664 -8.661 1.00 96.94 205 GLU A O 1
ATOM 1609 N N . MET A 1 206 ? -4.476 -9.685 -7.465 1.00 96.56 206 MET A N 1
ATOM 1610 C CA . MET A 1 206 ? -4.950 -10.625 -6.438 1.00 96.56 206 MET A CA 1
ATOM 1611 C C . MET A 1 206 ? -6.126 -10.082 -5.614 1.00 96.56 206 MET A C 1
ATOM 1613 O O . MET A 1 206 ? -6.958 -10.872 -5.184 1.00 96.56 206 MET A O 1
ATOM 1617 N N . LEU A 1 207 ? -6.262 -8.757 -5.450 1.00 94.94 207 LEU A N 1
ATOM 1618 C CA . LEU A 1 207 ? -7.396 -8.132 -4.737 1.00 94.94 207 LEU A CA 1
ATOM 1619 C C . LEU A 1 207 ? -8.782 -8.510 -5.293 1.00 94.94 207 LEU A C 1
ATOM 1621 O O . LEU A 1 207 ? -9.781 -8.366 -4.596 1.00 94.94 207 LEU A O 1
ATOM 1625 N N . ARG A 1 208 ? -8.854 -8.958 -6.552 1.00 92.31 208 ARG A N 1
ATOM 1626 C CA . ARG A 1 208 ? -10.072 -9.489 -7.188 1.00 92.31 208 ARG A CA 1
ATOM 1627 C C . ARG A 1 208 ? -9.857 -10.886 -7.762 1.00 92.31 208 ARG A C 1
ATOM 1629 O O . ARG A 1 208 ? -10.491 -11.239 -8.751 1.00 92.31 208 ARG A O 1
ATOM 1636 N N . GLU A 1 209 ? -8.913 -11.627 -7.187 1.00 93.56 209 GLU A N 1
ATOM 1637 C CA . GLU A 1 209 ? -8.624 -13.017 -7.548 1.00 93.56 209 GLU A CA 1
ATOM 1638 C C . GLU A 1 209 ? -8.296 -13.208 -9.040 1.00 93.56 209 GLU A C 1
ATOM 1640 O O . GLU A 1 209 ? -8.528 -14.259 -9.628 1.00 93.56 209 GLU A O 1
ATOM 1645 N N . ASN A 1 210 ? -7.720 -12.191 -9.691 1.00 92.50 210 ASN A N 1
ATOM 1646 C CA . ASN A 1 210 ? -7.304 -12.299 -11.086 1.00 92.50 210 ASN A CA 1
ATOM 1647 C C . ASN A 1 210 ? -5.941 -12.998 -11.182 1.00 92.50 210 ASN A C 1
ATOM 1649 O O . ASN A 1 210 ? -4.932 -12.393 -11.557 1.00 92.50 210 ASN A O 1
ATOM 1653 N N . TRP A 1 211 ? -5.916 -14.281 -10.811 1.00 94.25 211 TRP A N 1
ATOM 1654 C CA . TRP A 1 211 ? -4.701 -15.082 -10.647 1.00 94.25 211 TRP A CA 1
ATOM 1655 C C . TRP A 1 211 ? -3.849 -15.128 -11.913 1.00 94.25 211 TRP A C 1
ATOM 1657 O O . TRP A 1 211 ? -2.630 -15.035 -11.829 1.00 94.25 211 TRP A O 1
ATOM 1667 N N . TYR A 1 212 ? -4.476 -15.191 -13.090 1.00 92.56 212 TYR A N 1
ATOM 1668 C CA . TYR A 1 212 ? -3.765 -15.203 -14.369 1.00 92.56 212 TYR A CA 1
ATOM 1669 C C . TYR A 1 212 ? -2.960 -13.915 -14.605 1.00 92.56 212 TYR A C 1
ATOM 1671 O O . TYR A 1 212 ? -1.794 -13.962 -14.998 1.00 92.56 212 TYR A O 1
ATOM 1679 N N . ARG A 1 213 ? -3.555 -12.741 -14.344 1.00 93.81 213 ARG A N 1
ATOM 1680 C CA . ARG A 1 213 ? -2.827 -11.470 -14.486 1.00 93.81 213 ARG A CA 1
ATOM 1681 C C . ARG A 1 213 ? -1.833 -11.249 -13.355 1.00 93.81 213 ARG A C 1
ATOM 1683 O O . ARG A 1 213 ? -0.750 -10.734 -13.611 1.00 93.81 213 ARG A O 1
ATOM 1690 N N . ALA A 1 214 ? -2.173 -11.657 -12.135 1.00 96.69 214 ALA A N 1
ATOM 1691 C CA . ALA A 1 214 ? -1.252 -11.606 -11.007 1.00 96.69 214 ALA A CA 1
ATOM 1692 C C . ALA A 1 214 ? 0.019 -12.427 -11.293 1.00 96.69 214 ALA A C 1
ATOM 1694 O O . ALA A 1 214 ? 1.125 -11.902 -11.171 1.00 96.69 214 ALA A O 1
ATOM 1695 N N . GLU A 1 215 ? -0.134 -13.666 -11.778 1.00 95.81 215 GLU A N 1
ATOM 1696 C CA . GLU A 1 215 ? 0.963 -14.541 -12.219 1.00 95.81 215 GLU A CA 1
ATOM 1697 C C . GLU A 1 215 ? 1.871 -13.832 -13.232 1.00 95.81 215 GLU A C 1
ATOM 1699 O O . GLU A 1 215 ? 3.092 -13.834 -13.074 1.00 95.81 215 GLU A O 1
ATOM 1704 N N . HIS A 1 216 ? 1.286 -13.182 -14.244 1.00 95.56 216 HIS A N 1
ATOM 1705 C CA . HIS A 1 216 ? 2.044 -12.436 -15.247 1.00 95.56 216 HIS A CA 1
ATOM 1706 C C . HIS A 1 216 ? 2.928 -11.345 -14.621 1.00 95.56 216 HIS A C 1
ATOM 1708 O O . HIS A 1 216 ? 4.112 -11.248 -14.951 1.00 95.56 216 HIS A O 1
ATOM 1714 N N . TRP A 1 217 ? 2.386 -10.544 -13.702 1.00 97.38 217 TRP A N 1
ATOM 1715 C CA . TRP A 1 217 ? 3.137 -9.455 -13.075 1.00 97.38 217 TRP A CA 1
ATOM 1716 C C . TRP A 1 217 ? 4.205 -9.945 -12.097 1.00 97.38 217 TRP A C 1
ATOM 1718 O O . TRP A 1 217 ? 5.304 -9.392 -12.081 1.00 97.38 217 TRP A O 1
ATOM 1728 N N . PHE A 1 218 ? 3.946 -11.018 -11.346 1.00 97.81 218 PHE A N 1
ATOM 1729 C CA . PHE A 1 218 ? 4.986 -11.629 -10.519 1.00 97.81 218 PHE A CA 1
ATOM 1730 C C . PHE A 1 218 ? 6.096 -12.254 -11.363 1.00 97.81 218 PHE A C 1
ATOM 1732 O O . PHE A 1 218 ? 7.265 -12.104 -11.016 1.00 97.81 218 PHE A O 1
ATOM 1739 N N . CYS A 1 219 ? 5.771 -12.867 -12.506 1.00 96.12 219 CYS A N 1
ATOM 1740 C CA . CYS A 1 219 ? 6.794 -13.284 -13.464 1.00 96.12 219 CYS A CA 1
ATOM 1741 C C . CYS A 1 219 ? 7.648 -12.085 -13.903 1.00 96.12 219 CYS A C 1
ATOM 1743 O O . CYS A 1 219 ? 8.870 -12.170 -13.845 1.00 96.12 219 CYS A O 1
ATOM 1745 N N . LYS A 1 220 ? 7.032 -10.953 -14.275 1.00 96.88 220 LYS A N 1
ATOM 1746 C CA . LYS A 1 220 ? 7.777 -9.738 -14.645 1.00 96.88 220 LYS A CA 1
ATOM 1747 C C . LYS A 1 220 ? 8.699 -9.270 -13.520 1.00 96.88 220 LYS A C 1
ATOM 1749 O O . LYS A 1 220 ? 9.845 -8.930 -13.784 1.00 96.88 220 LYS A O 1
ATOM 1754 N N . ALA A 1 221 ? 8.241 -9.304 -12.271 1.00 96.81 221 ALA A N 1
ATOM 1755 C CA . ALA A 1 221 ? 9.080 -8.973 -11.122 1.00 96.81 221 ALA A CA 1
ATOM 1756 C C . ALA A 1 221 ? 10.298 -9.914 -10.989 1.00 96.81 221 ALA A C 1
ATOM 1758 O O . ALA A 1 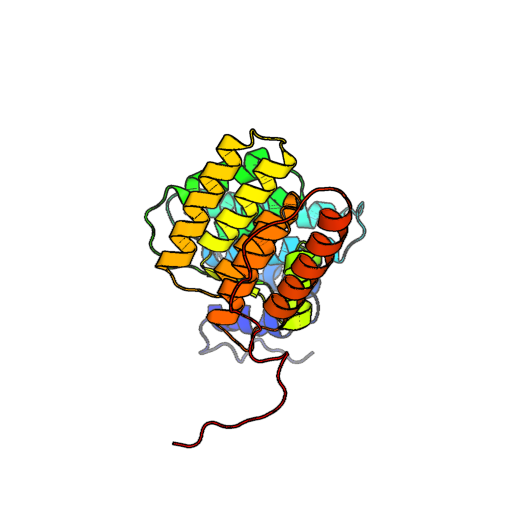221 ? 11.403 -9.430 -10.745 1.00 96.81 221 ALA A O 1
ATOM 1759 N N . VAL A 1 222 ? 10.119 -11.225 -11.205 1.00 96.50 222 VAL A N 1
ATOM 1760 C CA . VAL A 1 222 ? 11.198 -12.235 -11.163 1.00 96.50 222 VAL A CA 1
ATOM 1761 C C . VAL A 1 222 ? 12.158 -12.111 -12.350 1.00 96.50 222 VAL A C 1
ATOM 1763 O O . VAL A 1 222 ? 13.365 -12.212 -12.162 1.00 96.50 222 VAL A O 1
ATOM 1766 N N . GLU A 1 223 ? 11.659 -11.847 -13.561 1.00 94.94 223 GLU A N 1
ATOM 1767 C CA . GLU A 1 223 ? 12.495 -11.596 -14.749 1.00 94.94 223 GLU A CA 1
ATOM 1768 C C . GLU A 1 223 ? 13.459 -10.419 -14.525 1.00 94.94 223 GLU A C 1
ATOM 1770 O O . GLU A 1 223 ? 14.554 -10.391 -15.081 1.00 94.94 223 GLU A O 1
ATOM 1775 N N . MET A 1 224 ? 13.053 -9.449 -13.702 1.00 94.25 224 MET A N 1
ATOM 1776 C CA . MET A 1 224 ? 13.849 -8.268 -13.378 1.00 94.25 224 MET A CA 1
ATOM 1777 C C . MET A 1 224 ? 14.777 -8.448 -12.179 1.00 94.25 224 MET A C 1
ATOM 1779 O O . MET A 1 224 ? 15.846 -7.845 -12.141 1.00 94.25 224 MET A O 1
ATOM 1783 N N . ALA A 1 225 ? 14.362 -9.242 -11.196 1.00 93.50 225 ALA A N 1
ATOM 1784 C CA . ALA A 1 225 ? 15.132 -9.559 -10.003 1.00 93.50 225 ALA A CA 1
ATOM 1785 C C . ALA A 1 225 ? 14.944 -11.047 -9.688 1.00 93.50 225 ALA A C 1
ATOM 1787 O O . ALA A 1 225 ? 13.989 -11.452 -9.025 1.00 93.50 225 ALA A O 1
ATOM 1788 N N . TRP A 1 226 ? 15.845 -11.874 -10.218 1.00 91.50 226 TRP A N 1
ATOM 1789 C CA . TRP A 1 226 ? 15.730 -13.335 -10.175 1.00 91.50 226 TRP A CA 1
ATOM 1790 C C . TRP A 1 226 ? 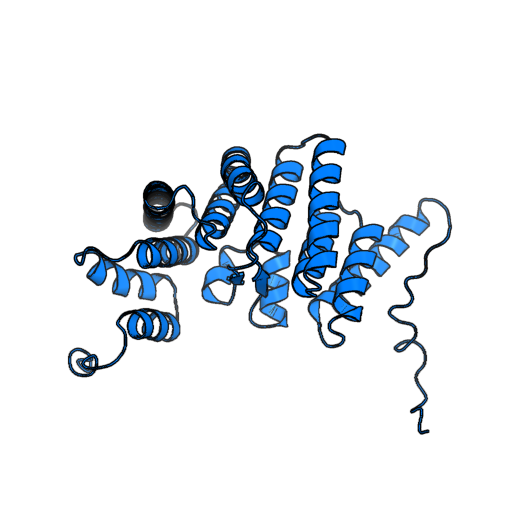15.838 -13.916 -8.759 1.00 91.50 226 TRP A C 1
ATOM 1792 O O . TRP A 1 226 ? 15.436 -15.054 -8.533 1.00 91.50 226 TRP A O 1
ATOM 1802 N N . ASP A 1 227 ? 16.386 -13.165 -7.809 1.00 91.69 227 ASP A N 1
ATOM 1803 C CA . ASP A 1 227 ? 16.516 -13.500 -6.390 1.00 91.69 227 ASP A CA 1
ATOM 1804 C C . ASP A 1 227 ? 15.320 -13.006 -5.552 1.00 91.69 227 ASP A C 1
ATOM 1806 O O . ASP A 1 227 ? 15.241 -13.271 -4.348 1.00 91.69 227 ASP A O 1
ATOM 1810 N N . TYR A 1 228 ? 14.345 -12.338 -6.180 1.00 93.81 228 TYR A N 1
ATOM 1811 C CA . TYR A 1 228 ? 13.189 -11.769 -5.500 1.00 93.81 228 TYR A CA 1
ATOM 1812 C C . TYR A 1 228 ? 12.210 -12.858 -5.030 1.00 93.81 228 TYR A C 1
ATOM 1814 O O . TYR A 1 228 ? 11.301 -13.299 -5.740 1.00 93.81 228 TYR A O 1
ATOM 1822 N N . THR A 1 229 ? 12.403 -13.295 -3.786 1.00 94.94 229 THR A N 1
ATOM 1823 C CA . THR A 1 229 ? 11.793 -14.513 -3.239 1.00 94.94 229 THR A CA 1
ATOM 1824 C C . THR A 1 229 ? 10.275 -14.401 -3.086 1.00 94.94 229 THR A C 1
ATOM 1826 O O . THR A 1 229 ? 9.559 -15.325 -3.475 1.00 94.94 229 THR A O 1
ATOM 1829 N N . ALA A 1 230 ? 9.749 -13.270 -2.603 1.00 94.38 230 ALA A N 1
ATOM 1830 C CA . ALA A 1 230 ? 8.294 -13.085 -2.479 1.00 94.38 230 ALA A CA 1
ATOM 1831 C C . ALA A 1 230 ? 7.598 -13.126 -3.848 1.00 94.38 230 ALA A C 1
ATOM 1833 O O . ALA A 1 230 ? 6.562 -13.776 -3.986 1.00 94.38 230 ALA A O 1
ATOM 1834 N N . ALA A 1 231 ? 8.190 -12.525 -4.887 1.00 95.62 231 ALA A N 1
ATOM 1835 C CA . ALA A 1 231 ? 7.640 -12.598 -6.238 1.00 95.62 231 ALA A CA 1
ATOM 1836 C C . ALA A 1 231 ? 7.594 -14.046 -6.758 1.00 95.62 231 ALA A C 1
ATOM 1838 O O . ALA A 1 231 ? 6.570 -14.459 -7.299 1.00 95.62 231 ALA A O 1
ATOM 1839 N N . LYS A 1 232 ? 8.630 -14.865 -6.513 1.00 95.94 232 LYS A N 1
ATOM 1840 C CA . LYS A 1 232 ? 8.604 -16.305 -6.849 1.00 95.94 232 LYS A CA 1
ATOM 1841 C C . LYS A 1 232 ? 7.505 -17.063 -6.110 1.00 95.94 232 LYS A C 1
ATOM 1843 O O . LYS A 1 232 ? 6.773 -17.849 -6.713 1.00 95.94 232 LYS A O 1
ATOM 1848 N N . GLN A 1 233 ? 7.375 -16.834 -4.805 1.00 95.25 233 GLN A N 1
ATOM 1849 C CA . GLN A 1 233 ? 6.342 -17.480 -3.997 1.00 95.25 233 GLN A CA 1
ATOM 1850 C C . GLN A 1 233 ? 4.940 -17.123 -4.500 1.00 95.25 233 GLN A C 1
ATOM 1852 O O . GLN A 1 233 ? 4.093 -18.006 -4.633 1.00 95.25 233 GLN A O 1
ATOM 1857 N N . ASN A 1 234 ? 4.693 -15.849 -4.814 1.00 96.12 234 ASN A N 1
ATOM 1858 C CA . ASN A 1 234 ? 3.392 -15.403 -5.304 1.00 96.12 234 ASN A CA 1
ATOM 1859 C C . ASN A 1 234 ? 3.128 -15.816 -6.757 1.00 96.12 234 ASN A C 1
ATOM 1861 O O . ASN A 1 234 ? 1.993 -16.158 -7.079 1.00 96.12 234 ASN A O 1
ATOM 1865 N N . PHE A 1 235 ? 4.154 -15.896 -7.608 1.00 95.38 235 PHE A N 1
ATOM 1866 C CA . PHE A 1 235 ? 4.048 -16.521 -8.928 1.00 95.38 235 PHE A CA 1
ATOM 1867 C C . PHE A 1 235 ? 3.551 -17.971 -8.810 1.00 95.38 235 PHE A C 1
ATOM 1869 O O . PHE A 1 235 ? 2.559 -18.344 -9.438 1.00 95.38 235 PHE A O 1
ATOM 1876 N N . ASN A 1 236 ? 4.180 -18.773 -7.945 1.00 93.00 236 ASN A N 1
ATOM 1877 C CA . ASN A 1 236 ? 3.794 -20.169 -7.728 1.00 93.00 236 ASN A CA 1
ATOM 1878 C C . ASN A 1 236 ? 2.394 -20.306 -7.108 1.00 93.00 236 ASN A C 1
ATOM 1880 O O . ASN A 1 236 ? 1.635 -21.189 -7.509 1.00 93.00 236 ASN A O 1
ATOM 1884 N N . LEU A 1 237 ? 2.029 -19.417 -6.179 1.00 94.19 237 LEU A N 1
ATOM 1885 C CA . LEU A 1 237 ? 0.679 -19.346 -5.615 1.00 94.19 237 LEU A CA 1
ATOM 1886 C C . LEU A 1 237 ? -0.373 -19.043 -6.692 1.00 94.19 237 LEU A C 1
ATOM 1888 O O . LEU A 1 237 ? -1.394 -19.719 -6.764 1.00 94.19 237 LEU A O 1
ATOM 1892 N N . CYS A 1 238 ? -0.130 -18.053 -7.551 1.00 94.31 238 CYS A N 1
ATOM 1893 C CA . CYS A 1 238 ? -1.068 -17.706 -8.618 1.00 94.31 238 CYS A CA 1
ATOM 1894 C C . CYS A 1 238 ? -1.200 -1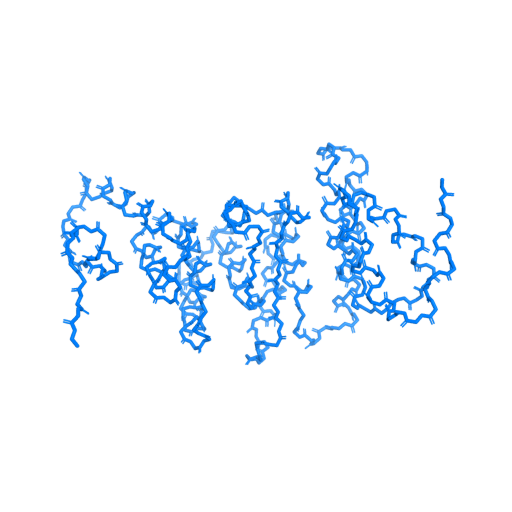8.848 -9.633 1.00 94.31 238 CYS A C 1
ATOM 1896 O O . CYS A 1 238 ? -2.308 -19.177 -10.050 1.00 94.31 238 CYS A O 1
ATOM 1898 N N . LYS A 1 239 ? -0.088 -19.512 -9.973 1.00 91.12 239 LYS A N 1
ATOM 1899 C CA . LYS A 1 239 ? -0.079 -20.681 -10.859 1.00 91.12 239 LYS A CA 1
ATOM 1900 C C . LYS A 1 239 ? -0.895 -21.847 -10.289 1.00 91.12 239 LYS A C 1
ATOM 1902 O O . LYS A 1 239 ? -1.625 -22.499 -11.041 1.00 91.12 239 LYS A O 1
ATOM 1907 N N . SER A 1 240 ? -0.794 -22.118 -8.984 1.00 90.81 240 SER A N 1
ATOM 1908 C CA . SER A 1 240 ? -1.565 -23.190 -8.341 1.00 90.81 240 SER A CA 1
ATOM 1909 C C . SER A 1 240 ? -3.060 -22.864 -8.293 1.00 90.81 240 SER A C 1
ATOM 1911 O O . SER A 1 240 ? -3.862 -23.704 -8.694 1.00 90.81 240 SER A O 1
ATOM 1913 N N . LYS A 1 241 ? -3.426 -21.630 -7.922 1.00 90.50 241 LYS A N 1
ATOM 1914 C CA . LYS A 1 241 ? -4.817 -21.142 -7.916 1.00 90.50 241 LYS A CA 1
ATOM 1915 C C . LYS A 1 241 ? -5.453 -21.143 -9.307 1.00 90.50 241 LYS A C 1
ATOM 1917 O O . LYS A 1 241 ? -6.542 -21.667 -9.495 1.00 90.50 241 LYS A O 1
ATOM 1922 N N . ARG A 1 242 ? -4.727 -20.685 -10.327 1.00 81.38 242 ARG A N 1
ATOM 1923 C CA . ARG A 1 242 ? -5.190 -20.766 -11.719 1.00 81.38 242 ARG A CA 1
ATOM 1924 C C . ARG A 1 242 ? -5.466 -22.210 -12.147 1.00 81.38 242 ARG A C 1
ATOM 1926 O O . ARG A 1 242 ? -6.432 -22.473 -12.850 1.00 81.38 242 ARG A O 1
ATOM 1933 N N . SER A 1 243 ? -4.606 -23.147 -11.752 1.00 74.81 243 SER A N 1
ATOM 1934 C CA . SER A 1 243 ? -4.753 -24.557 -12.133 1.00 74.81 243 SER A CA 1
ATOM 1935 C C . SER A 1 243 ? -5.951 -25.222 -11.446 1.00 74.81 243 SER A C 1
ATOM 1937 O O . SER A 1 243 ? -6.569 -26.098 -12.047 1.00 74.81 243 SER A O 1
ATOM 1939 N N . SER A 1 244 ? -6.316 -24.795 -10.228 1.00 67.88 244 SER A N 1
ATOM 1940 C CA . SER A 1 244 ? -7.569 -25.228 -9.597 1.00 67.88 244 SER A CA 1
ATOM 1941 C C . SER A 1 244 ? -8.805 -24.662 -10.298 1.00 67.88 244 SER A C 1
ATOM 1943 O O . SER A 1 244 ? -9.784 -25.387 -10.429 1.00 67.88 244 SER A O 1
ATOM 1945 N N . ASP A 1 245 ? -8.736 -23.436 -10.824 1.00 61.19 245 ASP A N 1
ATOM 1946 C CA . ASP A 1 245 ? -9.867 -22.792 -11.509 1.00 61.19 245 ASP A CA 1
ATOM 1947 C C . ASP A 1 245 ? -10.078 -23.335 -12.939 1.00 61.19 245 ASP A C 1
ATOM 1949 O O . ASP A 1 245 ? -11.207 -23.456 -13.418 1.00 61.19 245 ASP A O 1
ATOM 1953 N N . ILE A 1 246 ? -8.999 -23.723 -13.632 1.00 54.84 246 ILE A N 1
ATOM 1954 C CA . ILE A 1 246 ? -9.060 -24.332 -14.977 1.00 54.84 246 ILE A CA 1
ATOM 1955 C C . ILE A 1 246 ? -9.723 -25.718 -14.945 1.00 54.84 246 ILE A C 1
ATOM 1957 O O . ILE A 1 246 ? -10.374 -26.099 -15.919 1.00 54.84 246 ILE A O 1
ATOM 1961 N N . ASN A 1 247 ? -9.647 -26.444 -13.822 1.00 47.03 247 ASN A N 1
ATOM 1962 C CA . ASN A 1 247 ? -10.399 -27.691 -13.645 1.00 47.03 247 ASN A CA 1
ATOM 1963 C C . ASN A 1 247 ? -11.928 -27.480 -13.625 1.00 47.03 247 ASN A C 1
ATOM 1965 O O . ASN A 1 247 ? -12.659 -28.467 -13.688 1.00 47.03 247 ASN A O 1
ATOM 1969 N N . GLU A 1 248 ? -12.421 -26.234 -13.600 1.00 44.94 248 GLU A N 1
ATOM 1970 C CA . GLU A 1 248 ? -13.848 -25.929 -13.726 1.00 44.94 248 GLU A CA 1
ATOM 1971 C C . GLU A 1 248 ? -14.265 -25.388 -15.105 1.00 44.94 248 GLU A C 1
ATOM 1973 O O . GLU A 1 248 ? -15.391 -25.673 -15.516 1.00 44.94 248 GLU A O 1
ATOM 1978 N N . LYS A 1 249 ? -13.418 -24.679 -15.876 1.00 38.59 249 LYS A N 1
ATOM 1979 C CA . LYS A 1 249 ? -13.766 -24.212 -17.243 1.00 38.59 249 LYS A CA 1
ATOM 1980 C C . LYS A 1 249 ? -12.546 -23.983 -18.159 1.00 38.59 249 LYS A C 1
ATOM 1982 O O . LYS A 1 249 ? -11.817 -23.023 -17.965 1.00 38.59 249 LYS A O 1
ATOM 1987 N N . TYR A 1 250 ? -12.458 -24.811 -19.209 1.00 39.72 250 TYR A N 1
ATOM 1988 C CA . TYR A 1 250 ? -11.800 -24.657 -20.528 1.00 39.72 250 TYR A CA 1
ATOM 1989 C C . TYR A 1 250 ? -10.360 -24.100 -20.666 1.00 39.72 250 TYR A C 1
ATOM 1991 O O . TYR A 1 250 ? -9.981 -23.049 -20.160 1.00 39.72 250 TYR A O 1
ATOM 1999 N N . GLU A 1 251 ? -9.602 -24.820 -21.504 1.00 47.22 251 GLU A N 1
ATOM 2000 C CA . GLU A 1 251 ? -8.242 -24.572 -22.002 1.00 47.22 251 GLU A CA 1
ATOM 2001 C C . GLU A 1 251 ? -8.121 -23.333 -22.920 1.00 47.22 251 GLU A C 1
ATOM 2003 O O . GLU A 1 251 ? -8.949 -23.135 -23.803 1.00 47.22 251 GLU A O 1
ATOM 2008 N N . GLU A 1 252 ? -7.053 -22.533 -22.773 1.00 44.34 252 GLU A N 1
ATOM 2009 C CA . GLU A 1 252 ? -5.894 -22.473 -23.699 1.00 44.34 252 GLU A CA 1
ATOM 2010 C C . GLU A 1 252 ? -5.053 -21.172 -23.583 1.00 44.34 252 GLU A C 1
ATOM 2012 O O . GLU A 1 252 ? -5.562 -20.060 -23.474 1.00 44.34 252 GLU A O 1
ATOM 2017 N N . LYS A 1 253 ? -3.733 -21.365 -23.768 1.00 42.56 253 LYS A N 1
ATOM 2018 C CA . LYS A 1 253 ? -2.728 -20.469 -24.390 1.00 42.56 253 LYS A CA 1
ATOM 2019 C C . LYS A 1 253 ? -2.294 -19.177 -23.679 1.00 42.56 253 LYS A C 1
ATOM 2021 O O . LYS A 1 253 ? -2.444 -18.083 -24.211 1.00 42.56 253 LYS A O 1
ATOM 2026 N N . TYR A 1 254 ? -1.522 -19.337 -22.601 1.00 42.66 254 TYR A N 1
ATOM 2027 C CA . TYR A 1 254 ? -0.254 -18.605 -22.417 1.00 42.66 254 TYR A CA 1
ATOM 2028 C C . TYR A 1 254 ? 0.605 -19.304 -21.349 1.00 42.66 254 TYR A C 1
ATOM 2030 O O . TYR A 1 254 ? 0.170 -19.477 -20.211 1.00 42.66 254 TYR A O 1
ATOM 2038 N N . ILE A 1 255 ? 1.826 -19.711 -21.706 1.00 46.09 255 ILE A N 1
ATOM 2039 C CA . ILE A 1 255 ? 2.843 -20.172 -20.751 1.00 46.09 255 ILE A CA 1
ATOM 2040 C C . ILE A 1 255 ? 3.873 -19.042 -20.653 1.00 46.09 255 ILE A C 1
ATOM 2042 O O . ILE A 1 255 ? 4.628 -18.841 -21.605 1.00 46.09 255 ILE A O 1
ATOM 2046 N N . PRO A 1 256 ? 3.910 -18.273 -19.553 1.00 46.12 256 PRO A N 1
ATOM 2047 C CA . PRO A 1 256 ? 5.000 -17.338 -19.318 1.00 46.12 256 PRO A CA 1
ATOM 2048 C C . PRO A 1 256 ? 6.337 -18.104 -19.275 1.00 46.12 256 PRO A C 1
ATOM 2050 O O . PRO A 1 256 ? 6.472 -19.077 -18.535 1.00 46.12 256 PRO A O 1
ATOM 2053 N N . LEU A 1 257 ? 7.327 -17.662 -20.059 1.00 47.62 257 LEU A N 1
ATOM 2054 C CA . LEU A 1 257 ? 8.674 -18.252 -20.224 1.00 47.62 257 LEU A CA 1
ATOM 2055 C C . LEU A 1 257 ? 9.542 -18.278 -18.944 1.00 47.62 257 LEU A C 1
ATOM 2057 O O . LEU A 1 257 ? 10.698 -18.691 -18.973 1.00 47.62 257 LEU A O 1
ATOM 2061 N N . CYS A 1 258 ? 9.000 -17.858 -17.808 1.00 49.59 258 CYS A N 1
ATOM 2062 C CA . CYS A 1 258 ? 9.763 -17.373 -16.660 1.00 49.59 258 CYS A CA 1
ATOM 2063 C C . CYS A 1 258 ? 10.221 -18.481 -15.698 1.00 49.59 258 CYS A C 1
ATOM 2065 O O . CYS A 1 258 ? 10.949 -18.194 -14.756 1.00 49.59 258 CYS A O 1
ATOM 2067 N N . VAL A 1 259 ? 9.847 -19.749 -15.928 1.00 45.44 259 VAL A N 1
ATOM 2068 C CA . VAL A 1 259 ? 10.334 -20.898 -15.129 1.00 45.44 259 VAL A CA 1
ATOM 2069 C C . VAL A 1 259 ? 10.673 -22.107 -16.013 1.00 45.44 259 VAL A C 1
ATOM 2071 O O . VAL A 1 259 ? 10.422 -23.255 -15.657 1.00 45.44 259 VAL A O 1
ATOM 2074 N N . ALA A 1 260 ? 11.258 -21.877 -17.192 1.00 42.72 260 ALA A N 1
ATOM 2075 C CA . ALA A 1 260 ? 11.884 -22.968 -17.949 1.00 42.72 260 ALA A CA 1
ATOM 2076 C C . ALA A 1 260 ? 13.225 -23.426 -17.325 1.00 42.72 260 ALA A C 1
ATOM 2078 O O . ALA A 1 260 ? 13.707 -24.508 -17.644 1.00 42.72 260 ALA A O 1
ATOM 2079 N N . ALA A 1 261 ? 13.806 -22.640 -16.408 1.00 43.19 261 ALA A N 1
ATOM 2080 C CA . ALA A 1 261 ? 15.118 -22.917 -15.816 1.00 43.19 261 ALA A CA 1
ATOM 2081 C C . ALA A 1 261 ? 15.089 -23.734 -14.506 1.00 43.19 261 ALA A C 1
ATOM 2083 O O . ALA A 1 261 ? 16.107 -24.313 -14.150 1.00 43.19 261 ALA A O 1
ATOM 2084 N N . GLU A 1 262 ? 13.954 -23.834 -13.799 1.00 42.19 262 GLU A N 1
ATOM 2085 C CA . GLU A 1 262 ? 13.862 -24.634 -12.556 1.00 42.19 262 GLU A CA 1
ATOM 2086 C C . GLU A 1 262 ? 13.192 -26.011 -12.765 1.00 42.19 262 GLU A C 1
ATOM 2088 O O . GLU A 1 262 ? 13.206 -26.840 -11.860 1.00 42.19 262 GLU A O 1
ATOM 2093 N N . LEU A 1 263 ? 12.654 -26.304 -13.961 1.00 42.66 263 LEU A N 1
ATOM 2094 C CA . LEU A 1 263 ? 12.070 -27.619 -14.293 1.00 42.66 263 LEU A CA 1
ATOM 2095 C C . LEU A 1 263 ? 13.033 -28.574 -15.014 1.00 42.66 263 LEU A C 1
ATOM 2097 O O . LEU A 1 263 ? 12.764 -29.771 -15.063 1.00 42.66 263 LEU A O 1
ATOM 2101 N N . ASN A 1 264 ? 14.169 -28.074 -15.501 1.00 35.84 264 ASN A N 1
ATOM 2102 C CA . ASN A 1 264 ? 15.263 -28.897 -15.999 1.00 35.84 264 ASN A CA 1
ATOM 2103 C C . ASN A 1 264 ? 16.482 -28.665 -15.110 1.00 35.84 264 ASN A C 1
ATOM 2105 O O . ASN A 1 264 ? 17.285 -27.764 -15.348 1.00 35.84 264 ASN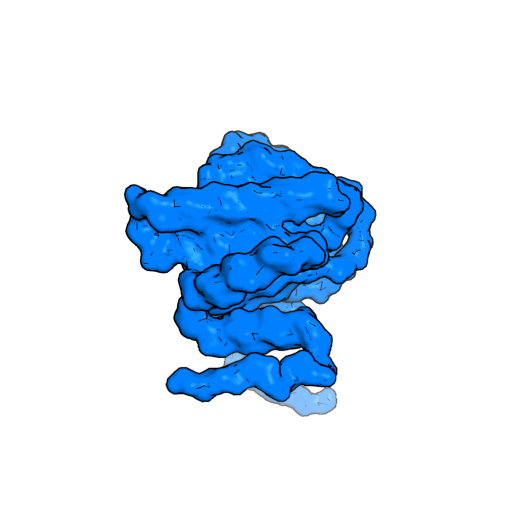 A O 1
ATOM 2109 N N . GLY A 1 265 ? 16.647 -29.503 -14.086 1.00 43.84 265 GLY A N 1
ATOM 2110 C CA . GLY A 1 265 ? 17.998 -29.764 -13.607 1.00 43.84 265 GLY A CA 1
ATOM 2111 C C . GLY A 1 265 ? 18.873 -30.149 -14.806 1.00 43.84 265 GLY A C 1
ATOM 2112 O O . GLY A 1 265 ? 18.401 -30.880 -15.673 1.00 43.84 265 GLY A O 1
ATOM 2113 N N . ILE A 1 266 ? 20.134 -29.692 -14.808 1.00 40.22 266 ILE A N 1
ATOM 2114 C CA . ILE A 1 266 ? 21.205 -29.998 -15.784 1.00 40.22 266 ILE A CA 1
ATOM 2115 C C . ILE A 1 266 ? 21.306 -28.989 -16.955 1.00 40.22 266 ILE A C 1
ATOM 2117 O O . ILE A 1 266 ? 20.676 -29.161 -17.989 1.00 40.22 266 ILE A O 1
ATOM 2121 N N . MET A 1 267 ? 22.141 -27.944 -16.827 1.00 30.27 267 MET A N 1
ATOM 2122 C CA . MET A 1 267 ? 23.516 -27.868 -17.382 1.00 30.27 267 MET A CA 1
ATOM 2123 C C . MET A 1 267 ? 24.070 -26.423 -17.351 1.00 30.27 267 MET A C 1
ATOM 2125 O O . MET A 1 267 ? 23.339 -25.485 -17.663 1.00 30.27 267 MET A O 1
ATOM 2129 N N . PRO A 1 268 ? 25.366 -26.220 -17.033 1.00 34.41 268 PRO A N 1
ATOM 2130 C CA . PRO A 1 268 ? 26.034 -24.941 -17.232 1.00 34.41 268 PRO A CA 1
ATOM 2131 C C . PRO A 1 268 ? 26.358 -24.771 -18.720 1.00 34.41 268 PRO A C 1
ATOM 2133 O O . PRO A 1 268 ? 26.984 -25.645 -19.322 1.00 34.41 268 PRO A O 1
ATOM 2136 N N . LEU A 1 269 ? 25.984 -23.643 -19.320 1.00 31.23 269 LEU A N 1
ATOM 2137 C CA . LEU A 1 269 ? 26.561 -23.250 -20.604 1.00 31.23 269 LEU A CA 1
ATOM 2138 C C . LEU A 1 269 ? 27.899 -22.558 -20.337 1.00 31.23 269 LEU A C 1
ATOM 2140 O O . LEU A 1 269 ? 27.972 -21.354 -20.110 1.00 31.23 269 LEU A O 1
ATOM 2144 N N . GLN A 1 270 ? 28.958 -23.369 -20.336 1.00 28.95 270 GLN A N 1
ATOM 2145 C CA . GLN A 1 270 ? 30.255 -22.931 -20.834 1.00 28.95 270 GLN A CA 1
ATOM 2146 C C . GLN A 1 270 ? 30.157 -22.811 -22.359 1.00 28.95 270 GLN A C 1
ATOM 2148 O O . GLN A 1 270 ? 29.952 -23.822 -23.029 1.00 28.95 270 GLN A O 1
ATOM 2153 N N . MET A 1 271 ? 30.299 -21.591 -22.874 1.00 33.53 271 MET A N 1
ATOM 2154 C CA . MET A 1 271 ? 31.198 -21.194 -23.971 1.00 33.53 271 MET A CA 1
ATOM 2155 C C . MET A 1 271 ? 31.018 -19.708 -24.265 1.00 33.53 271 MET A C 1
ATOM 2157 O O . MET A 1 271 ? 29.871 -19.299 -24.542 1.00 33.53 271 MET A O 1
#

Secondary structure (DSSP, 8-state):
---GGGS-SSS-HHHHHHHHHHH-SSHHHHHHHHHTTTTS---HHHHHHHHHHHHHHHTTS-TT-HHHHHHHHHHHHHHHHHHHH-TTS--HHHHHHHHHHHHTT-HHHHHHHHHHHHHS------EEEE-TTTGGGS-HHHHHHHHHHS-EEEEHHHHHHHHHHHHHHHTT--HHHHHHHHHHHHHHHHHHT-HHHHHHHHHHHHTTT-HHHHHHHHHHHHHH-TT-HHHHHHHHHHHHHHHHHHTTS-------GGGSSSS--------